Protein AF-A0A142WTA0-F1 (afdb_monomer_lite)

Secondary structure (DSSP, 8-state):
--------S---EE-TTT--EE---TT--SS-EEEE-TTT--EEEE-SSS--EE-HHHHHHHHT--PPS--PPP---GGGS-----PPPPPPPP-PPPPPPPPPP--PPPPP-------------SSTTS-HHHHHHHHHHHHHHHHHHHHHHTT------HHHHHHHHHHHHHHHHHHHS-GGGTTEEEEEEESSSS--SEEEEEEEEE-SS--HHHHHHHHHHHHHHTTT---SEEEEEETTEEEEEEEHHHHHHHHHHTTTS-HHHHHHHGGGGEE-TTSSBSSPPP-S-HHHHHHHHHHHHHHHHHHHTGGG--

pLDDT: mean 75.4, std 21.39, range [20.92, 98.69]

Structure (mmCIF, N/CA/C/O backbone):
data_AF-A0A142WTA0-F1
#
_entry.id   AF-A0A142WTA0-F1
#
loop_
_atom_site.group_PDB
_atom_site.id
_atom_site.type_symbol
_atom_site.label_atom_id
_atom_site.label_alt_id
_atom_site.label_comp_id
_atom_site.label_asym_id
_atom_site.label_entity_id
_atom_site.label_seq_id
_atom_site.pdbx_PDB_ins_code
_atom_site.Cartn_x
_atom_site.Cartn_y
_atom_site.Cartn_z
_atom_site.occupancy
_atom_site.B_iso_or_equiv
_atom_site.auth_seq_id
_atom_site.auth_comp_id
_atom_site.auth_asym_id
_atom_site.auth_atom_id
_atom_site.pdbx_PDB_model_num
ATOM 1 N N . MET A 1 1 ? -6.125 -55.650 -2.996 1.00 32.00 1 MET A N 1
ATOM 2 C CA . MET A 1 1 ? -4.705 -55.738 -2.595 1.00 32.00 1 MET A CA 1
ATOM 3 C C . MET A 1 1 ? -3.966 -54.582 -3.245 1.00 32.00 1 MET A C 1
ATOM 5 O O . MET A 1 1 ? -3.749 -54.617 -4.445 1.00 32.00 1 MET A O 1
ATOM 9 N N . LEU A 1 2 ? -3.671 -53.534 -2.478 1.00 20.92 2 LEU A N 1
ATOM 10 C CA . LEU A 1 2 ? -2.868 -52.389 -2.905 1.00 20.92 2 LEU A CA 1
ATOM 11 C C . LEU A 1 2 ? -1.728 -52.248 -1.897 1.00 20.92 2 LEU A C 1
ATOM 13 O O . LEU A 1 2 ? -1.968 -52.121 -0.698 1.00 20.92 2 LEU A O 1
ATOM 17 N N . HIS A 1 3 ? -0.501 -52.352 -2.403 1.00 27.14 3 HIS A N 1
ATOM 18 C CA . HIS A 1 3 ? 0.731 -52.118 -1.666 1.00 27.14 3 HIS A CA 1
ATOM 19 C C . HIS A 1 3 ? 0.814 -50.647 -1.249 1.00 27.14 3 HIS A C 1
ATOM 21 O O . HIS A 1 3 ? 0.902 -49.767 -2.101 1.00 27.14 3 HIS A O 1
ATOM 27 N N . VAL A 1 4 ? 0.849 -50.392 0.058 1.00 26.67 4 VAL A N 1
ATOM 28 C CA . VAL A 1 4 ? 1.356 -49.139 0.631 1.00 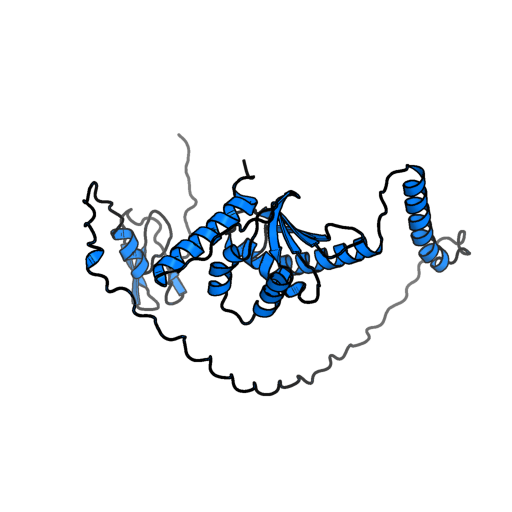26.67 4 VAL A CA 1
ATOM 29 C C . VAL A 1 4 ? 2.671 -49.494 1.315 1.00 26.67 4 VAL A C 1
ATOM 31 O O . VAL A 1 4 ? 2.702 -49.867 2.484 1.00 26.67 4 VAL A O 1
ATOM 34 N N . GLY A 1 5 ? 3.742 -49.498 0.523 1.00 28.16 5 GLY A N 1
ATOM 35 C CA . GLY A 1 5 ? 5.111 -49.698 0.982 1.00 28.16 5 GLY A CA 1
ATOM 36 C C . GLY A 1 5 ? 5.832 -48.361 1.133 1.00 28.16 5 GLY A C 1
ATOM 37 O O . GLY A 1 5 ? 5.855 -47.557 0.205 1.00 28.16 5 GLY A O 1
ATOM 38 N N . ASP A 1 6 ? 6.413 -48.170 2.315 1.00 35.62 6 ASP A N 1
ATOM 39 C CA . ASP A 1 6 ? 7.661 -47.452 2.581 1.00 35.62 6 ASP A CA 1
ATOM 40 C C . ASP A 1 6 ? 7.833 -46.025 2.047 1.00 35.62 6 ASP A C 1
ATOM 42 O O . ASP A 1 6 ? 8.378 -45.803 0.966 1.00 35.62 6 ASP A O 1
ATOM 46 N N . ARG A 1 7 ? 7.514 -45.031 2.896 1.00 34.53 7 ARG A N 1
ATOM 47 C CA . ARG A 1 7 ? 8.172 -43.704 2.881 1.00 34.53 7 ARG A CA 1
ATOM 48 C C . ARG A 1 7 ? 7.934 -42.871 4.156 1.00 34.53 7 ARG A C 1
ATOM 50 O O . ARG A 1 7 ? 7.484 -41.736 4.091 1.00 34.53 7 ARG A O 1
ATOM 57 N N . LEU A 1 8 ? 8.264 -43.401 5.338 1.00 38.28 8 LEU A N 1
ATOM 58 C CA . LEU A 1 8 ? 8.343 -42.598 6.580 1.00 38.28 8 LEU A CA 1
ATOM 59 C C . LEU A 1 8 ? 9.606 -42.880 7.414 1.00 38.28 8 LEU A C 1
ATOM 61 O O . LEU A 1 8 ? 9.617 -42.723 8.631 1.00 38.28 8 LEU A O 1
ATOM 65 N N . LEU A 1 9 ? 10.711 -43.252 6.766 1.00 38.00 9 LEU A N 1
ATOM 66 C CA . LEU A 1 9 ? 12.015 -43.345 7.424 1.00 38.00 9 LEU A CA 1
ATOM 67 C C . LEU A 1 9 ? 12.802 -42.051 7.173 1.00 38.00 9 LEU A C 1
ATOM 69 O O . LEU A 1 9 ? 13.238 -41.803 6.053 1.00 38.00 9 LEU A O 1
ATOM 73 N N . GLY A 1 10 ? 12.989 -41.224 8.213 1.00 44.44 10 GLY A N 1
ATOM 74 C CA . GLY A 1 10 ? 14.082 -40.238 8.231 1.00 44.44 10 GLY A CA 1
ATOM 75 C C . GLY A 1 10 ? 13.775 -38.768 8.548 1.00 44.44 10 GLY A C 1
ATOM 76 O O . GLY A 1 10 ? 14.673 -37.944 8.375 1.00 44.44 10 GLY A O 1
ATOM 77 N N . LYS A 1 11 ? 12.582 -38.381 9.026 1.00 52.97 11 LYS A N 1
ATOM 78 C CA . LYS A 1 11 ? 12.365 -36.982 9.453 1.00 52.97 11 LYS A CA 1
ATOM 79 C C . LYS A 1 11 ? 13.129 -36.696 10.759 1.00 52.97 11 LYS A C 1
ATOM 81 O O . LYS A 1 11 ? 12.826 -37.274 11.799 1.00 52.97 11 LYS A O 1
ATOM 86 N N . ARG A 1 12 ? 14.140 -35.820 10.691 1.00 65.06 12 ARG A N 1
ATOM 87 C CA . ARG A 1 12 ? 14.903 -35.325 11.852 1.00 65.06 12 ARG A CA 1
ATOM 88 C C . ARG A 1 12 ? 14.165 -34.125 12.452 1.00 65.06 12 ARG A C 1
ATOM 90 O O . ARG A 1 12 ? 14.047 -33.103 11.784 1.00 65.06 12 ARG A O 1
ATOM 97 N N . GLY A 1 13 ? 13.680 -34.242 13.686 1.00 75.31 13 GLY A N 1
ATOM 98 C CA . GLY A 1 13 ? 13.175 -33.099 14.458 1.00 75.31 13 GLY A CA 1
ATOM 99 C C . GLY A 1 13 ? 14.316 -32.375 15.181 1.00 75.31 13 GLY A C 1
ATOM 100 O O . GLY A 1 13 ? 15.369 -32.970 15.418 1.00 75.31 13 GLY A O 1
ATOM 101 N N . ARG A 1 14 ? 14.127 -31.104 15.551 1.00 82.62 14 ARG A N 1
ATOM 102 C CA . ARG A 1 14 ? 15.041 -30.359 16.437 1.00 82.62 14 ARG A CA 1
ATOM 103 C C . ARG A 1 14 ? 14.293 -29.923 17.690 1.00 82.62 14 ARG A C 1
ATOM 105 O O . ARG A 1 14 ? 13.139 -29.529 17.592 1.00 82.62 14 ARG A O 1
ATOM 112 N N . CYS A 1 15 ? 14.943 -29.982 18.849 1.00 77.56 15 CYS A N 1
ATOM 113 C CA . CYS A 1 15 ? 14.381 -29.447 20.090 1.00 77.56 15 CYS A CA 1
ATOM 114 C C . CYS A 1 15 ? 14.092 -27.936 19.939 1.00 77.56 15 CYS A C 1
ATOM 116 O O . CYS A 1 15 ? 14.995 -27.218 19.505 1.00 77.56 15 CYS A O 1
ATOM 118 N N . PRO A 1 16 ? 12.894 -27.436 20.301 1.00 78.19 16 PRO A N 1
ATOM 119 C CA . PRO A 1 16 ? 12.569 -26.012 20.179 1.00 78.19 16 PRO A CA 1
ATOM 120 C C . PRO A 1 16 ? 13.451 -25.128 21.074 1.00 78.19 16 PRO A C 1
ATOM 122 O O . PRO A 1 16 ? 13.760 -24.001 20.704 1.00 78.19 16 PRO A O 1
ATOM 125 N N . THR A 1 17 ? 13.920 -25.663 22.202 1.00 81.44 17 THR A N 1
ATOM 126 C CA . THR A 1 17 ? 14.701 -24.914 23.194 1.00 81.44 17 THR A CA 1
ATOM 127 C C . THR A 1 17 ? 16.188 -24.842 22.853 1.00 81.44 17 THR A C 1
ATOM 129 O O . THR A 1 17 ? 16.784 -23.773 22.903 1.00 81.44 17 THR A O 1
ATOM 132 N N . CYS A 1 18 ? 16.819 -25.968 22.496 1.00 85.94 18 CYS A N 1
ATOM 133 C CA . CYS A 1 18 ? 18.279 -26.035 22.307 1.00 85.94 18 CYS A CA 1
ATOM 134 C C . CYS A 1 18 ? 18.725 -26.470 20.904 1.00 85.94 18 CYS A C 1
ATOM 136 O O . CYS A 1 18 ? 19.915 -26.655 20.663 1.00 85.94 18 CYS A O 1
ATOM 138 N N . GLN A 1 19 ? 17.784 -26.690 19.983 1.00 84.94 19 GLN A N 1
ATOM 139 C CA . GLN A 1 19 ? 18.017 -27.103 18.592 1.00 84.94 19 GLN A CA 1
ATOM 140 C C . GLN A 1 19 ? 18.776 -28.426 18.380 1.00 84.94 19 GLN A C 1
ATOM 142 O O . GLN A 1 19 ? 19.088 -28.778 17.236 1.00 84.94 19 GLN A O 1
ATOM 147 N N . SER A 1 20 ? 19.042 -29.195 19.442 1.00 82.00 20 SER A N 1
ATOM 148 C CA . SER A 1 20 ? 19.656 -30.523 19.345 1.00 82.00 20 SER A CA 1
ATOM 149 C C . SER A 1 20 ? 18.774 -31.480 18.539 1.00 82.00 20 SER A C 1
ATOM 151 O O . SER A 1 20 ? 17.542 -31.419 18.606 1.00 82.00 20 SER A O 1
ATOM 153 N N . ALA A 1 21 ? 19.408 -32.360 17.761 1.00 80.56 21 ALA A N 1
ATOM 154 C CA . ALA A 1 21 ? 18.709 -33.313 16.906 1.00 80.56 21 ALA A CA 1
ATOM 155 C C . ALA A 1 21 ? 17.919 -34.337 17.738 1.00 80.56 21 ALA A C 1
ATOM 157 O O . ALA A 1 21 ? 18.441 -34.916 18.690 1.00 80.56 21 ALA A O 1
ATOM 158 N N . LEU A 1 22 ? 16.669 -34.579 17.345 1.00 77.88 22 LEU A N 1
ATOM 159 C CA . LEU A 1 22 ? 15.786 -35.575 17.943 1.00 77.88 22 LEU A CA 1
ATOM 160 C C . LEU A 1 22 ? 15.663 -36.779 17.007 1.00 77.88 22 LEU A C 1
ATOM 162 O O . LEU A 1 22 ? 15.255 -36.652 15.849 1.00 77.88 22 LEU A O 1
ATOM 166 N N . THR A 1 23 ? 15.999 -37.960 17.523 1.00 72.75 23 THR A N 1
ATOM 167 C CA . THR A 1 23 ? 15.851 -39.228 16.802 1.00 72.75 23 THR A CA 1
ATOM 168 C C . THR A 1 23 ? 14.490 -39.833 17.130 1.00 72.75 23 THR A C 1
ATOM 170 O O . THR A 1 23 ? 14.279 -40.344 18.231 1.00 72.75 23 THR A O 1
ATOM 173 N N . LEU A 1 24 ? 13.553 -39.782 16.182 1.00 69.00 24 LEU A N 1
ATOM 174 C CA . LEU A 1 24 ? 12.246 -40.426 16.324 1.00 69.00 24 LEU A CA 1
ATOM 175 C C . LEU A 1 24 ? 12.353 -41.911 15.952 1.00 69.00 24 LEU A C 1
ATOM 177 O O . LEU A 1 24 ? 12.918 -42.258 14.914 1.00 69.00 24 LEU A O 1
ATOM 181 N N . ARG A 1 25 ? 11.826 -42.803 16.804 1.00 64.06 25 ARG A N 1
ATOM 182 C CA . ARG A 1 25 ? 11.726 -44.234 16.473 1.00 64.06 25 ARG A CA 1
ATOM 183 C C . ARG A 1 25 ? 10.535 -44.454 15.532 1.00 64.06 25 ARG A C 1
ATOM 185 O O . ARG A 1 25 ? 9.456 -43.955 15.837 1.00 64.06 25 ARG A O 1
ATOM 192 N N . PRO A 1 26 ? 10.687 -45.249 14.460 1.00 52.91 26 PRO A N 1
ATOM 193 C CA . PRO A 1 26 ? 9.663 -45.397 13.422 1.00 52.91 26 PRO A CA 1
ATOM 194 C C . PRO A 1 26 ? 8.370 -46.121 13.847 1.00 52.91 26 PRO A C 1
ATOM 196 O O . PRO A 1 26 ? 7.449 -46.183 13.051 1.00 52.91 26 PRO A O 1
ATOM 199 N N . ASN A 1 27 ? 8.261 -46.618 15.086 1.00 62.91 27 ASN A N 1
ATOM 200 C CA . ASN A 1 27 ? 7.102 -47.377 15.579 1.00 62.91 27 ASN A CA 1
ATOM 201 C C . ASN A 1 27 ? 6.658 -46.896 16.973 1.00 62.91 27 ASN A C 1
ATOM 203 O O . ASN A 1 27 ? 6.597 -47.682 17.920 1.00 62.91 27 ASN A O 1
ATOM 207 N N . ALA A 1 28 ? 6.444 -45.589 17.146 1.00 59.56 28 ALA A N 1
ATOM 208 C CA . ALA A 1 28 ? 5.901 -45.065 18.399 1.00 59.56 28 ALA A CA 1
ATOM 209 C C . ALA A 1 28 ? 4.389 -45.372 18.508 1.00 59.56 28 ALA A C 1
ATOM 211 O O . ALA A 1 28 ? 3.690 -45.314 17.495 1.00 59.56 28 ALA A O 1
ATOM 212 N N . PRO A 1 29 ? 3.875 -45.711 19.708 1.00 61.47 29 PRO A N 1
ATOM 213 C CA . PRO A 1 29 ? 2.444 -45.913 19.924 1.00 61.47 29 PRO A CA 1
ATOM 214 C C . PRO A 1 29 ? 1.649 -44.635 19.593 1.00 61.47 29 PRO A C 1
ATOM 216 O O . PRO A 1 29 ? 2.202 -43.540 19.662 1.00 61.47 29 PRO A O 1
ATOM 219 N N . PRO A 1 30 ? 0.348 -44.745 19.266 1.00 66.25 30 PRO A N 1
ATOM 220 C CA . PRO A 1 30 ? -0.483 -43.605 18.863 1.00 66.25 30 PRO A CA 1
ATOM 221 C C . PRO A 1 30 ? -0.738 -42.581 19.983 1.00 66.25 30 PRO A C 1
ATOM 223 O O . PRO A 1 30 ? -1.289 -41.517 19.714 1.00 66.25 30 PRO A O 1
ATOM 226 N N . ALA A 1 31 ? -0.365 -42.897 21.224 1.00 74.50 31 ALA A N 1
ATOM 227 C CA . ALA A 1 31 ? -0.472 -41.993 22.359 1.00 74.50 31 ALA A CA 1
ATOM 228 C C . ALA A 1 31 ? 0.738 -41.039 22.423 1.00 74.50 31 ALA A C 1
ATOM 230 O O . ALA A 1 31 ? 1.855 -41.461 22.108 1.00 74.50 31 ALA A O 1
ATOM 231 N N . PRO A 1 32 ? 0.547 -39.776 22.850 1.00 75.06 32 PRO A N 1
ATOM 232 C CA . PRO A 1 32 ? 1.649 -38.843 23.042 1.00 75.06 32 PRO A CA 1
ATOM 233 C C . PRO A 1 32 ? 2.667 -39.412 24.034 1.00 75.06 32 PRO A C 1
ATOM 235 O O . PRO A 1 32 ? 2.309 -39.912 25.100 1.00 75.06 32 PRO A O 1
ATOM 238 N N . VAL A 1 33 ? 3.949 -39.348 23.670 1.00 78.50 33 VAL A N 1
ATOM 239 C CA . VAL A 1 33 ? 5.049 -39.832 24.515 1.00 78.50 33 VAL A CA 1
ATOM 240 C C . VAL A 1 33 ? 5.873 -38.644 24.989 1.00 78.50 33 VAL A C 1
ATOM 242 O O . VAL A 1 33 ? 6.338 -37.839 24.180 1.00 78.50 33 VAL A O 1
ATOM 245 N N . GLU A 1 34 ? 6.089 -38.562 26.299 1.00 82.88 34 GLU A N 1
ATOM 246 C CA . GLU A 1 34 ? 7.006 -37.607 26.918 1.00 82.88 34 GLU A CA 1
ATOM 247 C C . GLU A 1 34 ? 8.447 -38.125 26.857 1.00 82.88 34 GLU A C 1
ATOM 249 O O . GLU A 1 34 ? 8.732 -39.277 27.197 1.00 82.88 34 GLU A O 1
ATOM 254 N N . ARG A 1 35 ? 9.385 -37.281 26.414 1.00 80.19 35 ARG A N 1
ATOM 255 C CA . ARG A 1 35 ? 10.822 -37.593 26.407 1.00 80.19 35 ARG A CA 1
ATOM 256 C C . ARG A 1 35 ? 11.645 -36.393 26.834 1.00 80.19 35 ARG A C 1
ATOM 258 O O . ARG A 1 35 ? 11.356 -35.278 26.426 1.00 80.19 35 ARG A O 1
ATOM 265 N N . ARG A 1 36 ? 12.727 -36.624 27.579 1.00 85.50 36 ARG A N 1
ATOM 266 C CA . ARG A 1 36 ? 13.711 -35.573 27.865 1.00 85.50 36 ARG A CA 1
ATOM 267 C C . ARG A 1 36 ? 14.652 -35.356 26.684 1.00 85.50 36 ARG A C 1
ATOM 269 O O . ARG A 1 36 ? 15.173 -36.317 26.118 1.00 85.50 36 ARG A O 1
ATOM 276 N N . CYS A 1 37 ? 14.884 -34.096 26.333 1.00 80.00 37 CYS A N 1
ATOM 277 C CA . CYS A 1 37 ? 15.886 -33.702 25.354 1.00 80.00 37 CYS A CA 1
ATOM 278 C C . CYS A 1 37 ? 17.292 -34.022 25.875 1.00 80.00 37 CYS A C 1
ATOM 280 O O . CYS A 1 37 ? 17.638 -33.655 26.994 1.00 80.00 37 CYS A O 1
ATOM 282 N N . ALA A 1 38 ? 18.132 -34.649 25.049 1.00 79.25 38 ALA A N 1
ATOM 283 C CA . ALA A 1 38 ? 19.512 -34.958 25.428 1.00 79.25 38 ALA A CA 1
ATOM 284 C C . ALA A 1 38 ? 20.412 -33.710 25.544 1.00 79.25 38 ALA A C 1
ATOM 286 O O . ALA A 1 38 ? 21.444 -33.777 26.201 1.00 79.25 38 ALA A O 1
ATOM 287 N N . GLY A 1 39 ? 20.037 -32.592 24.906 1.00 85.00 39 GLY A N 1
ATOM 288 C CA . GLY A 1 39 ? 20.797 -31.339 24.954 1.00 85.00 39 GLY A CA 1
ATOM 289 C C . GLY A 1 39 ? 20.510 -30.507 26.205 1.00 85.00 39 GLY A C 1
ATOM 290 O O . GLY A 1 39 ? 21.428 -30.194 26.953 1.00 85.00 39 GLY A O 1
ATOM 291 N N . CYS A 1 40 ? 19.240 -30.157 26.441 1.00 86.00 40 CYS A N 1
ATOM 292 C CA . CYS A 1 40 ? 18.838 -29.270 27.544 1.00 86.00 40 CYS A CA 1
ATOM 293 C C . CYS A 1 40 ? 18.147 -29.971 28.724 1.00 86.00 40 CYS A C 1
ATOM 295 O O . CYS A 1 40 ? 17.878 -29.329 29.733 1.00 86.00 40 CYS A O 1
ATOM 297 N N . GLY A 1 41 ? 17.822 -31.262 28.618 1.00 86.25 41 GLY A N 1
ATOM 298 C CA . GLY A 1 41 ? 17.127 -32.011 29.673 1.00 86.25 41 GLY A CA 1
ATOM 299 C C . GLY A 1 41 ? 15.616 -31.768 29.768 1.00 86.25 41 GLY A C 1
ATOM 300 O O . GLY A 1 41 ? 14.951 -32.439 30.557 1.00 86.25 41 GLY A O 1
ATOM 301 N N . GLU A 1 42 ? 15.060 -30.864 28.963 1.00 85.12 42 GLU A N 1
ATOM 302 C CA . GLU A 1 42 ? 13.642 -30.498 28.999 1.00 85.12 42 GLU A CA 1
ATOM 303 C C . GLU A 1 42 ? 12.731 -31.624 28.492 1.00 85.12 42 GLU A C 1
ATOM 305 O O . GLU A 1 42 ? 13.073 -32.326 27.535 1.00 85.12 42 GLU A O 1
ATOM 310 N N . THR A 1 43 ? 11.574 -31.809 29.132 1.00 85.50 43 THR A N 1
ATOM 311 C CA . THR A 1 43 ? 10.572 -32.804 28.730 1.00 85.50 43 THR A CA 1
ATOM 312 C C . THR A 1 43 ? 9.755 -32.280 27.550 1.00 85.50 43 THR A C 1
ATOM 314 O O . THR A 1 43 ? 9.073 -31.268 27.655 1.00 85.50 43 THR A O 1
ATOM 317 N N . ILE A 1 44 ? 9.793 -32.998 26.432 1.00 83.12 44 ILE A N 1
ATOM 318 C CA . ILE A 1 44 ? 9.070 -32.692 25.199 1.00 83.12 44 ILE A CA 1
ATOM 319 C C . ILE A 1 44 ? 8.001 -33.765 24.984 1.00 83.12 44 ILE A C 1
ATOM 321 O O . ILE A 1 44 ? 8.296 -34.962 25.075 1.00 83.12 44 ILE A O 1
ATOM 325 N N . ARG A 1 45 ? 6.774 -33.351 24.654 1.00 80.38 45 ARG A N 1
ATOM 326 C CA . ARG A 1 45 ? 5.727 -34.254 24.159 1.00 80.38 45 ARG A CA 1
ATOM 327 C C . ARG A 1 45 ? 5.809 -34.371 22.646 1.00 80.38 45 ARG A C 1
ATOM 329 O O . ARG A 1 45 ? 5.823 -33.369 21.937 1.00 80.38 45 ARG A O 1
ATOM 336 N N . VAL A 1 46 ? 5.837 -35.606 22.155 1.00 76.44 46 VAL A N 1
ATOM 337 C CA . VAL A 1 46 ? 5.812 -35.903 20.720 1.00 76.44 46 VAL A CA 1
ATOM 338 C C . VAL A 1 46 ? 4.477 -36.559 20.387 1.00 76.44 46 VAL A C 1
ATOM 340 O O . VAL A 1 46 ? 4.165 -37.621 20.930 1.00 76.44 46 VAL A O 1
ATOM 343 N N . ASN A 1 47 ? 3.688 -35.933 19.512 1.00 68.69 47 ASN A N 1
ATOM 344 C CA . ASN A 1 47 ? 2.457 -36.526 18.994 1.00 68.69 47 ASN A CA 1
ATOM 345 C C . ASN A 1 47 ? 2.795 -37.457 17.814 1.00 68.69 47 ASN A C 1
ATOM 347 O O . ASN A 1 47 ? 3.641 -37.140 16.985 1.00 68.69 47 ASN A O 1
ATOM 351 N N . ALA A 1 48 ? 2.170 -38.633 17.746 1.00 59.28 48 ALA A N 1
ATOM 352 C CA . ALA A 1 48 ? 2.416 -39.607 16.681 1.00 59.28 48 ALA A CA 1
ATOM 353 C C . ALA A 1 48 ? 1.667 -39.276 15.374 1.00 59.28 48 ALA A C 1
ATOM 355 O O . ALA A 1 48 ? 2.048 -39.768 14.313 1.00 59.28 48 ALA A O 1
ATOM 356 N N . ARG A 1 49 ? 0.597 -38.463 15.429 1.00 49.69 49 ARG A N 1
ATOM 357 C CA . ARG A 1 49 ? -0.252 -38.153 14.257 1.00 49.69 49 ARG A CA 1
ATOM 358 C C . ARG A 1 49 ? 0.226 -36.972 13.419 1.00 49.69 49 ARG A C 1
ATOM 360 O O . ARG A 1 49 ? -0.081 -36.905 12.234 1.00 49.69 49 ARG A O 1
ATOM 367 N N . ALA A 1 50 ? 1.026 -36.097 14.001 1.00 47.62 50 ALA A N 1
ATOM 368 C CA . ALA A 1 50 ? 1.750 -35.053 13.305 1.00 47.62 50 ALA A CA 1
ATOM 369 C C . ALA A 1 50 ? 3.154 -35.082 13.892 1.00 47.62 50 ALA A C 1
ATOM 371 O O . ALA A 1 50 ? 3.291 -35.069 15.109 1.00 47.62 50 ALA A O 1
ATOM 372 N N . ASN A 1 51 ? 4.196 -35.141 13.063 1.00 50.19 51 ASN A N 1
ATOM 373 C CA . ASN A 1 51 ? 5.583 -34.961 13.513 1.00 50.19 51 ASN A CA 1
ATOM 374 C C . ASN A 1 51 ? 5.824 -33.499 13.967 1.00 50.19 51 ASN A C 1
ATOM 376 O O . ASN A 1 51 ? 6.762 -32.849 13.512 1.00 50.19 51 ASN A O 1
ATOM 380 N N . GLU A 1 52 ? 4.956 -32.971 14.825 1.00 50.34 52 GLU A N 1
ATOM 381 C CA . GLU A 1 52 ? 4.992 -31.642 15.410 1.00 50.34 52 GLU A CA 1
ATOM 382 C C . GLU A 1 52 ? 5.445 -31.770 16.863 1.00 50.34 52 GLU A C 1
ATOM 384 O O . GLU A 1 52 ? 4.910 -32.544 17.660 1.00 50.34 52 GLU A O 1
ATOM 389 N N . LEU A 1 53 ? 6.505 -31.034 17.179 1.00 53.91 53 LEU A N 1
ATOM 390 C CA . LEU A 1 53 ? 7.044 -30.908 18.524 1.00 53.91 53 LEU A CA 1
ATOM 391 C C . LEU A 1 53 ? 6.326 -29.734 19.179 1.00 53.91 53 LEU A C 1
ATOM 393 O O . LEU A 1 53 ? 6.501 -28.598 18.746 1.00 53.91 53 LEU A O 1
ATOM 397 N N . LEU A 1 54 ? 5.523 -30.005 20.204 1.00 52.41 54 LEU A N 1
ATOM 398 C CA . LEU A 1 54 ? 4.852 -28.965 20.980 1.00 52.41 54 LEU A CA 1
ATOM 399 C C . LEU A 1 54 ? 5.723 -28.615 22.192 1.00 52.41 54 LEU A C 1
ATOM 401 O O . LEU A 1 54 ? 6.230 -29.507 22.878 1.00 52.41 54 LEU A O 1
ATOM 405 N N . CYS A 1 55 ? 5.915 -27.320 22.452 1.00 50.06 55 CYS A N 1
ATOM 406 C CA . CYS A 1 55 ? 6.490 -26.867 23.717 1.00 50.06 55 CYS A CA 1
ATOM 407 C C . CYS A 1 55 ? 5.493 -27.117 24.873 1.00 50.06 55 CYS A C 1
ATOM 409 O O . CYS A 1 55 ? 4.302 -27.334 24.616 1.00 50.06 55 CYS A O 1
ATOM 411 N N . PRO A 1 56 ? 5.943 -27.090 26.142 1.00 48.53 56 PRO A N 1
ATOM 412 C CA . PRO A 1 56 ? 5.085 -27.356 27.300 1.00 48.53 56 PRO A CA 1
ATOM 413 C C . PRO A 1 56 ? 3.835 -26.463 27.361 1.00 48.53 56 PRO A C 1
ATOM 415 O O . PRO A 1 56 ? 2.758 -26.936 27.715 1.00 48.53 56 PRO A O 1
ATOM 418 N N . GLU A 1 57 ? 3.956 -25.201 26.939 1.00 45.84 57 GLU A N 1
ATOM 419 C CA . GLU A 1 57 ? 2.844 -24.242 26.894 1.00 45.84 57 GLU A CA 1
ATOM 420 C C . GLU A 1 57 ? 1.802 -24.606 25.822 1.00 45.84 57 GLU A C 1
ATOM 422 O O . GLU A 1 57 ? 0.602 -24.565 26.087 1.00 45.84 57 GLU A O 1
ATOM 427 N N . CYS A 1 58 ? 2.228 -25.050 24.633 1.00 41.69 58 CYS A N 1
ATOM 428 C CA . CYS A 1 58 ? 1.311 -25.492 23.575 1.00 41.69 58 CYS A CA 1
ATOM 429 C C . CYS A 1 58 ? 0.687 -26.868 23.859 1.00 41.69 58 CYS A C 1
ATOM 431 O O . CYS A 1 58 ? -0.417 -27.148 23.397 1.00 41.69 58 CYS A O 1
ATOM 433 N N . ALA A 1 59 ? 1.365 -27.729 24.624 1.00 53.12 59 ALA A N 1
ATOM 434 C CA . ALA A 1 59 ? 0.818 -29.020 25.036 1.00 53.12 59 ALA A CA 1
ATOM 435 C C . ALA A 1 59 ? -0.361 -28.863 26.013 1.00 53.12 59 ALA A C 1
ATOM 437 O O . ALA A 1 59 ? -1.347 -29.586 25.894 1.00 53.12 59 ALA A O 1
ATOM 438 N N . ALA A 1 60 ? -0.295 -27.885 26.924 1.00 50.78 60 ALA A N 1
ATOM 439 C CA . ALA A 1 60 ? -1.383 -27.581 27.856 1.00 50.78 60 ALA A CA 1
ATOM 440 C C . ALA A 1 60 ? -2.657 -27.078 27.146 1.00 50.78 60 ALA A C 1
ATOM 442 O O . ALA A 1 60 ? -3.765 -27.346 27.602 1.00 50.78 60 ALA A O 1
ATOM 443 N N . LEU A 1 61 ? -2.500 -26.394 26.007 1.00 46.31 61 LEU A N 1
ATOM 444 C CA . LEU A 1 61 ? -3.602 -25.928 25.156 1.00 46.31 61 LEU A CA 1
ATOM 445 C C . LEU A 1 61 ? -4.233 -27.045 24.309 1.00 46.31 61 LEU A C 1
ATOM 447 O O . LEU A 1 61 ? -5.405 -26.957 23.958 1.00 46.31 61 LEU A O 1
ATOM 451 N N . ALA A 1 62 ? -3.479 -28.094 23.972 1.00 49.75 62 ALA A N 1
ATOM 452 C CA . ALA A 1 62 ? -4.007 -29.235 23.222 1.00 49.75 62 ALA A CA 1
ATOM 453 C C . ALA A 1 62 ? -4.848 -30.177 24.106 1.00 49.75 62 ALA A C 1
ATOM 455 O O . ALA A 1 62 ? -5.825 -30.752 23.629 1.00 49.75 62 ALA A O 1
ATOM 456 N N . ASP A 1 63 ? -4.499 -30.303 25.390 1.00 47.28 63 ASP A N 1
ATOM 457 C CA . ASP A 1 63 ? -5.226 -31.142 26.354 1.00 47.28 63 ASP A CA 1
ATOM 458 C C . ASP A 1 63 ? -6.560 -30.517 26.811 1.00 47.28 63 ASP A C 1
ATOM 460 O O . ASP A 1 63 ? -7.456 -31.236 27.250 1.00 47.28 63 ASP A O 1
ATOM 464 N N . SER A 1 64 ? -6.736 -29.196 26.682 1.00 48.44 64 SER A N 1
ATOM 465 C CA . SER A 1 64 ? -7.976 -28.496 27.053 1.00 48.44 64 SER A CA 1
ATOM 466 C C . SER A 1 64 ? -9.043 -28.472 25.949 1.00 48.44 64 SER A C 1
ATOM 468 O O . SER A 1 64 ? -10.143 -27.971 26.173 1.00 48.44 64 SER A O 1
ATOM 470 N N . ALA A 1 65 ? -8.772 -29.060 24.778 1.00 42.28 65 ALA A N 1
ATOM 471 C CA . ALA A 1 65 ? -9.692 -29.105 23.637 1.00 42.28 65 ALA A CA 1
ATOM 472 C C . ALA A 1 65 ? -10.733 -30.248 23.697 1.00 42.28 65 ALA A C 1
ATOM 474 O O . ALA A 1 65 ? -11.287 -30.644 22.670 1.00 42.28 65 ALA A O 1
ATOM 475 N N . ALA A 1 66 ? -11.031 -30.778 24.887 1.00 43.16 66 ALA A N 1
ATOM 476 C CA . ALA A 1 66 ? -12.259 -31.534 25.111 1.00 43.16 66 ALA A CA 1
ATOM 477 C C . ALA A 1 66 ? -13.392 -30.529 25.365 1.00 43.16 66 ALA A C 1
ATOM 479 O O . ALA A 1 66 ? -13.580 -30.066 26.486 1.00 43.16 66 ALA A O 1
ATOM 480 N N . LEU A 1 67 ? -14.104 -30.155 24.299 1.00 38.44 67 LEU A N 1
ATOM 481 C CA . LEU A 1 67 ? -15.316 -29.335 24.369 1.00 38.44 67 LEU A CA 1
ATOM 482 C C . LEU A 1 67 ? -16.344 -30.006 25.300 1.00 38.44 67 LEU A C 1
ATOM 484 O O . LEU A 1 67 ? -16.766 -31.123 24.990 1.00 38.44 67 LEU A O 1
ATOM 488 N N . PRO A 1 68 ? -16.779 -29.367 26.402 1.00 39.91 68 PRO A N 1
ATOM 489 C CA . PRO A 1 68 ? -17.996 -29.785 27.072 1.00 39.91 68 PRO A CA 1
ATOM 490 C C . PRO A 1 68 ? -19.204 -29.331 26.243 1.00 39.91 68 PRO A C 1
ATOM 492 O O . PRO A 1 68 ? -19.336 -28.161 25.882 1.00 39.91 68 PRO A O 1
ATOM 495 N N . GLU A 1 69 ? -20.071 -30.290 25.936 1.00 49.69 69 GLU A N 1
ATOM 496 C CA . GLU A 1 69 ? -21.455 -30.055 25.532 1.00 49.69 69 GLU A CA 1
ATOM 497 C C . GLU A 1 69 ? -22.157 -29.325 26.694 1.00 49.69 69 GLU A C 1
ATOM 499 O O . GLU A 1 69 ? -22.162 -29.820 27.817 1.00 49.69 69 GLU A O 1
ATOM 504 N N . GLU A 1 70 ? -22.678 -28.126 26.423 1.00 48.22 70 GLU A N 1
ATOM 505 C CA . GLU A 1 70 ? -23.570 -27.343 27.297 1.00 48.22 70 GLU A CA 1
ATOM 506 C C . GLU A 1 70 ? -23.020 -26.954 28.687 1.00 48.22 70 GLU A C 1
ATOM 508 O O . GLU A 1 70 ? -23.348 -27.539 29.716 1.00 48.22 70 GLU A O 1
ATOM 513 N N . ALA A 1 71 ? -22.256 -25.858 28.740 1.00 38.38 71 ALA A N 1
ATOM 514 C CA . ALA A 1 71 ? -22.112 -25.066 29.961 1.00 38.38 71 ALA A CA 1
ATOM 515 C C . ALA A 1 71 ? -22.806 -23.711 29.764 1.00 38.38 71 ALA A C 1
ATOM 517 O O . ALA A 1 71 ? -22.421 -22.930 28.891 1.00 38.38 71 ALA A O 1
ATOM 518 N N . GLU A 1 72 ? -23.841 -23.446 30.565 1.00 42.41 72 GLU A N 1
ATOM 519 C CA . GLU A 1 72 ? -24.493 -22.140 30.652 1.00 42.41 72 GLU A CA 1
ATOM 520 C C . GLU A 1 72 ? -23.448 -21.060 30.968 1.00 42.41 72 GLU A C 1
ATOM 522 O O . GLU A 1 72 ? -22.717 -21.133 31.960 1.00 42.41 72 GLU A O 1
ATOM 527 N N . LEU A 1 73 ? -23.349 -20.061 30.088 1.00 37.69 73 LEU A N 1
ATOM 528 C CA . LEU A 1 73 ? -22.443 -18.933 30.264 1.00 37.69 73 LEU A CA 1
ATOM 529 C C . LEU A 1 73 ? -22.888 -18.095 31.475 1.00 37.69 73 LEU A C 1
ATOM 531 O O . LEU A 1 73 ? -24.077 -17.789 31.598 1.00 37.69 73 LEU A O 1
ATOM 535 N N . PRO A 1 74 ? -21.961 -17.670 32.351 1.00 34.84 74 PRO A N 1
ATOM 536 C CA . PRO A 1 74 ? -22.306 -16.800 33.464 1.00 34.84 74 PRO A CA 1
ATOM 537 C C . PRO A 1 74 ? -22.798 -15.442 32.947 1.00 34.84 74 PRO A C 1
ATOM 539 O O . PRO A 1 74 ? -22.137 -14.787 32.140 1.00 34.84 74 PRO A O 1
ATOM 542 N N . VAL A 1 75 ? -23.954 -15.009 33.451 1.00 39.00 75 VAL A N 1
ATOM 543 C CA . VAL A 1 75 ? -24.480 -13.654 33.257 1.00 39.00 75 VAL A CA 1
ATOM 544 C C . VAL A 1 75 ? -23.536 -12.679 33.960 1.00 39.00 75 VAL A C 1
ATOM 546 O O . VAL A 1 75 ? -23.420 -12.679 35.185 1.00 39.00 75 VAL A O 1
ATOM 549 N N . ILE A 1 76 ? -22.825 -11.871 33.175 1.00 41.03 76 ILE A N 1
ATOM 550 C CA . ILE A 1 76 ? -21.964 -10.804 33.685 1.00 41.03 76 ILE A CA 1
ATOM 551 C C . ILE A 1 76 ? -22.862 -9.610 34.022 1.00 41.03 76 ILE A C 1
ATOM 553 O O . ILE A 1 76 ? -23.466 -9.010 33.136 1.00 41.03 76 ILE A O 1
ATOM 557 N N . ASP A 1 77 ? -22.949 -9.288 35.311 1.00 43.62 77 ASP A N 1
ATOM 558 C CA . ASP A 1 77 ? -23.645 -8.113 35.837 1.00 43.62 77 ASP A CA 1
ATOM 559 C C . ASP A 1 77 ? -22.841 -6.841 35.510 1.00 43.62 77 ASP A C 1
ATOM 561 O O . ASP A 1 77 ? -21.803 -6.557 36.120 1.00 43.62 77 ASP A O 1
ATOM 565 N N . LEU A 1 78 ? -23.292 -6.113 34.485 1.00 46.53 78 LEU A N 1
ATOM 566 C CA . LEU A 1 78 ? -22.635 -4.911 33.963 1.00 46.53 78 LEU A CA 1
ATOM 567 C C . LEU A 1 78 ? -22.809 -3.683 34.877 1.00 46.53 78 LEU A C 1
ATOM 569 O O . LEU A 1 78 ? -22.061 -2.719 34.715 1.00 46.53 78 LEU A O 1
ATOM 573 N N . ASP A 1 79 ? -23.691 -3.732 35.882 1.00 54.06 79 ASP A N 1
ATOM 574 C CA . ASP A 1 79 ? -23.958 -2.600 36.785 1.00 54.06 79 ASP A CA 1
ATOM 575 C C . ASP A 1 79 ? -22.879 -2.423 37.873 1.00 54.06 79 ASP A C 1
ATOM 577 O O . ASP A 1 79 ? -22.883 -1.444 38.623 1.00 54.06 79 ASP A O 1
ATOM 581 N N . ARG A 1 80 ? -21.904 -3.341 37.959 1.00 45.28 80 ARG A N 1
ATOM 582 C CA . ARG A 1 80 ? -20.755 -3.241 38.880 1.00 45.28 80 ARG A CA 1
ATOM 583 C C . ARG A 1 80 ? -19.513 -2.573 38.301 1.00 45.28 80 ARG A C 1
ATOM 585 O O . ARG A 1 80 ? -18.543 -2.401 39.041 1.00 45.28 80 ARG A O 1
ATOM 592 N N . TYR A 1 81 ? -19.504 -2.197 37.024 1.00 45.53 81 TYR A N 1
ATOM 593 C CA . TYR A 1 81 ? -18.361 -1.483 36.459 1.00 45.53 81 TYR A CA 1
ATOM 594 C C . TYR A 1 81 ? -18.498 0.019 36.725 1.00 45.53 81 TYR A C 1
ATOM 596 O O . TYR A 1 81 ? -19.414 0.645 36.190 1.00 45.53 81 TYR A O 1
ATOM 604 N N . PRO A 1 82 ? -17.609 0.633 37.532 1.00 46.09 82 PRO A N 1
ATOM 605 C CA . PRO A 1 82 ? -17.606 2.079 37.667 1.00 46.09 82 PRO A CA 1
ATOM 606 C C . PRO A 1 82 ? -17.338 2.695 36.292 1.00 46.09 82 PRO A C 1
ATOM 608 O O . PRO A 1 82 ? -16.367 2.344 35.618 1.00 46.09 82 PRO A O 1
ATOM 611 N N . THR A 1 83 ? -18.214 3.609 35.875 1.00 49.34 83 THR A N 1
ATOM 612 C CA . THR A 1 83 ? -17.988 4.487 34.724 1.00 49.34 83 THR A CA 1
ATOM 613 C C . THR A 1 83 ? -16.587 5.091 34.835 1.00 49.34 83 THR A C 1
ATOM 615 O O . THR A 1 83 ? -16.279 5.650 35.892 1.00 49.34 83 THR A O 1
ATOM 618 N N . PRO A 1 84 ? -15.732 4.996 33.799 1.00 51.03 84 PRO A N 1
ATOM 619 C CA . PRO A 1 84 ? -14.411 5.598 33.842 1.00 51.03 84 PRO A CA 1
ATOM 620 C C . PRO A 1 84 ? -14.568 7.112 33.957 1.00 51.03 84 PRO A C 1
ATOM 622 O O . PRO A 1 84 ? -14.963 7.790 33.008 1.00 51.03 84 PRO A O 1
ATOM 625 N N . GLU A 1 85 ? -14.290 7.633 35.146 1.00 56.28 85 GLU A N 1
ATOM 626 C CA . GLU A 1 85 ? -14.051 9.050 35.366 1.00 56.28 85 GLU A CA 1
ATOM 627 C C . GLU A 1 85 ? -12.924 9.477 34.418 1.00 56.28 85 GLU A C 1
ATOM 629 O O . GLU A 1 85 ? -11.923 8.771 34.283 1.00 56.28 85 GLU A O 1
ATOM 634 N N . ALA A 1 86 ? -13.152 10.567 33.680 1.00 52.53 86 ALA A N 1
ATOM 635 C CA . ALA A 1 86 ? -12.338 11.010 32.555 1.00 52.53 86 ALA A CA 1
ATOM 636 C C . ALA A 1 86 ? -10.835 10.933 32.868 1.00 52.53 86 ALA A C 1
ATOM 638 O O . ALA A 1 86 ? -10.287 11.770 33.587 1.00 52.53 86 ALA A O 1
ATOM 639 N N . ALA A 1 87 ? -10.169 9.912 32.322 1.00 50.25 87 ALA A N 1
ATOM 640 C CA . ALA A 1 87 ? -8.734 9.756 32.461 1.00 50.25 87 ALA A CA 1
ATOM 641 C C . ALA A 1 87 ? -8.050 10.979 31.840 1.00 50.25 87 ALA A C 1
ATOM 643 O O . ALA A 1 87 ? -8.302 11.329 30.684 1.00 50.25 87 ALA A O 1
ATOM 644 N N . ALA A 1 88 ? -7.204 11.640 32.631 1.00 59.62 88 ALA A N 1
ATOM 645 C CA . ALA A 1 88 ? -6.378 12.742 32.167 1.00 59.62 88 ALA A CA 1
ATOM 646 C C . ALA A 1 88 ? -5.573 12.319 30.920 1.00 59.62 88 ALA A C 1
ATOM 648 O O . ALA A 1 88 ? -5.153 11.159 30.831 1.00 59.62 88 ALA A O 1
ATOM 649 N N . PRO A 1 89 ? -5.347 13.233 29.958 1.00 65.19 89 PRO A N 1
ATOM 650 C CA . PRO A 1 89 ? -4.571 12.919 28.768 1.00 65.19 89 PRO A CA 1
ATOM 651 C C . PRO A 1 89 ? -3.174 12.416 29.164 1.00 65.19 89 PRO A C 1
ATOM 653 O O . PRO A 1 89 ? -2.591 12.921 30.131 1.00 65.19 89 PRO A O 1
ATOM 656 N N . PRO A 1 90 ? -2.629 11.421 28.443 1.00 67.50 90 PRO A N 1
ATOM 657 C CA . PRO A 1 90 ? -1.313 10.883 28.745 1.00 67.50 90 PRO A CA 1
ATOM 658 C C . PRO A 1 90 ? -0.248 11.990 28.665 1.00 67.50 90 PRO A C 1
ATOM 660 O O . PRO A 1 90 ? -0.363 12.898 27.834 1.00 67.50 90 PRO A O 1
ATOM 663 N N . PRO A 1 91 ? 0.795 11.935 29.513 1.00 69.44 91 PRO A N 1
ATOM 664 C CA . PRO A 1 91 ? 1.881 12.901 29.463 1.00 69.44 91 PRO A CA 1
ATOM 665 C C . PRO A 1 91 ? 2.580 12.860 28.092 1.00 69.44 91 PRO A C 1
ATOM 667 O O . PRO A 1 91 ? 2.656 11.794 27.472 1.00 69.44 91 PRO A O 1
ATOM 670 N N . PRO A 1 92 ? 3.107 14.000 27.610 1.00 62.00 92 PRO A N 1
ATOM 671 C CA . PRO A 1 92 ? 3.826 14.053 26.344 1.00 62.00 92 PRO A CA 1
ATOM 672 C C . PRO A 1 92 ? 5.030 13.104 26.366 1.00 62.00 92 PRO A C 1
ATOM 674 O O . PRO A 1 92 ? 5.743 13.000 27.367 1.00 62.00 92 PRO A O 1
ATOM 677 N N . ALA A 1 93 ? 5.240 12.409 25.247 1.00 56.62 93 ALA A N 1
ATOM 678 C CA . ALA A 1 93 ? 6.334 11.461 25.080 1.00 56.62 93 ALA A CA 1
ATOM 679 C C . ALA A 1 93 ? 7.701 12.131 25.342 1.00 56.62 93 ALA A C 1
ATOM 681 O O . ALA A 1 93 ? 7.908 13.278 24.930 1.00 56.62 93 ALA A O 1
ATOM 682 N N . PRO A 1 94 ? 8.646 11.443 26.010 1.00 57.09 94 PRO A N 1
ATOM 683 C CA . PRO A 1 94 ? 9.965 11.997 26.285 1.00 57.09 94 PRO A CA 1
ATOM 684 C C . PRO A 1 94 ? 10.728 12.259 24.982 1.00 57.09 94 PRO A C 1
ATOM 686 O O . PRO A 1 94 ? 10.780 11.412 24.089 1.00 57.09 94 PRO A O 1
ATOM 689 N N . LEU A 1 95 ? 11.338 13.444 24.893 1.00 51.47 95 LEU A N 1
ATOM 690 C CA . LEU A 1 95 ? 12.218 13.833 23.794 1.00 51.47 95 LEU A CA 1
ATOM 691 C C . LEU A 1 95 ? 13.411 12.869 23.737 1.00 51.47 95 LEU A C 1
ATOM 693 O O . LEU A 1 95 ? 14.208 12.795 24.673 1.00 51.47 95 LEU A O 1
ATOM 697 N N . LEU A 1 96 ? 13.514 12.118 22.641 1.00 53.84 96 LEU A N 1
ATOM 698 C CA . LEU A 1 96 ? 14.631 11.215 22.382 1.00 53.84 96 LEU A CA 1
ATOM 699 C C . LEU A 1 96 ? 15.928 12.020 22.213 1.00 53.84 96 LEU A C 1
ATOM 701 O O . LEU A 1 96 ? 15.995 12.964 21.426 1.00 53.84 96 LEU A O 1
ATOM 705 N N . SER A 1 97 ? 16.961 11.623 22.955 1.00 54.97 97 SER A N 1
ATOM 706 C CA . SER A 1 97 ? 18.318 12.164 22.849 1.00 54.97 97 SER A CA 1
ATOM 707 C C . SER A 1 97 ? 18.907 11.965 21.442 1.00 54.97 97 SER A C 1
ATOM 709 O O . SER A 1 97 ? 18.601 10.967 20.785 1.00 54.97 97 SER A O 1
ATOM 711 N N . PRO A 1 98 ? 19.795 12.867 20.981 1.00 50.28 98 PRO A N 1
ATOM 712 C CA . PRO A 1 98 ? 20.414 12.761 19.664 1.00 50.28 98 PRO A CA 1
ATOM 713 C C . PRO A 1 98 ? 21.310 11.517 19.550 1.00 50.28 98 PRO A C 1
ATOM 715 O O . PRO A 1 98 ? 22.129 11.233 20.425 1.00 50.28 98 PRO A O 1
ATOM 718 N N . LEU A 1 99 ? 21.149 10.789 18.442 1.00 55.69 99 LEU A N 1
ATOM 719 C CA . LEU A 1 99 ? 21.980 9.647 18.055 1.00 55.69 99 LEU A CA 1
ATOM 720 C C . LEU A 1 99 ? 23.447 10.073 17.833 1.00 55.69 99 LEU A C 1
ATOM 722 O O . LEU A 1 99 ? 23.692 11.152 17.286 1.00 55.69 99 LEU A O 1
ATOM 726 N N . PRO A 1 100 ? 24.435 9.232 18.200 1.00 49.19 100 PRO A N 1
ATOM 727 C CA . PRO A 1 100 ? 25.839 9.493 17.904 1.00 49.19 100 PRO A CA 1
ATOM 728 C C . PRO A 1 100 ? 26.122 9.421 16.396 1.00 49.19 100 PRO A C 1
ATOM 730 O O . PRO A 1 100 ? 25.547 8.612 15.666 1.00 49.19 100 PRO A O 1
ATOM 733 N N . ALA A 1 101 ? 27.030 10.286 15.944 1.00 49.34 101 ALA A N 1
ATOM 734 C CA . ALA A 1 101 ? 27.418 10.442 14.548 1.00 49.34 101 ALA A CA 1
ATOM 735 C C . ALA A 1 101 ? 27.962 9.139 13.934 1.00 49.34 101 ALA A C 1
ATOM 737 O O . ALA A 1 101 ? 28.816 8.464 14.510 1.00 49.34 101 ALA A O 1
ATOM 738 N N . ALA A 1 102 ? 27.478 8.820 12.732 1.00 48.44 102 ALA A N 1
ATOM 739 C CA . ALA A 1 102 ? 27.882 7.655 11.961 1.00 48.44 102 ALA A CA 1
ATOM 740 C C . ALA A 1 102 ? 29.374 7.708 11.582 1.00 48.44 102 ALA A C 1
ATOM 742 O O . ALA A 1 102 ? 29.850 8.662 10.962 1.00 48.44 102 ALA A O 1
ATOM 743 N N . VAL A 1 103 ? 30.098 6.643 11.926 1.00 52.00 103 VAL A N 1
ATOM 744 C CA . VAL A 1 103 ? 31.475 6.383 11.491 1.00 52.00 103 VAL A CA 1
ATOM 745 C C . VAL A 1 103 ? 31.459 6.047 9.997 1.00 52.00 103 VAL A C 1
ATOM 747 O O . VAL A 1 103 ? 30.787 5.109 9.572 1.00 52.00 103 VAL A O 1
ATOM 750 N N . ARG A 1 104 ? 32.188 6.826 9.189 1.00 47.31 104 ARG A N 1
ATOM 751 C CA . ARG A 1 104 ? 32.369 6.569 7.752 1.00 47.31 104 ARG A CA 1
ATOM 752 C C . ARG A 1 104 ? 33.333 5.392 7.542 1.00 47.31 104 ARG A C 1
ATOM 754 O O . ARG A 1 104 ? 34.430 5.437 8.097 1.00 47.31 104 ARG A O 1
ATOM 761 N N . PRO A 1 105 ? 32.999 4.392 6.712 1.00 48.72 105 PRO A N 1
ATOM 762 C CA . PRO A 1 105 ? 33.972 3.407 6.266 1.00 48.72 105 PRO A CA 1
ATOM 763 C C . PRO A 1 105 ? 34.870 4.022 5.182 1.00 48.72 105 PRO A C 1
ATOM 765 O O . PRO A 1 105 ? 34.408 4.409 4.111 1.00 48.72 105 PRO A O 1
ATOM 768 N N . THR A 1 106 ? 36.163 4.132 5.474 1.00 48.81 106 THR A N 1
ATOM 769 C CA . THR A 1 106 ? 37.223 4.404 4.497 1.00 48.81 106 THR A CA 1
ATOM 770 C C . THR A 1 106 ? 37.669 3.083 3.877 1.00 48.81 106 THR A C 1
ATOM 772 O O . THR A 1 106 ? 38.329 2.285 4.540 1.00 48.81 106 THR A O 1
ATOM 775 N N . GLY A 1 107 ? 37.303 2.852 2.621 1.00 50.91 107 GLY A N 1
ATOM 776 C CA . GLY A 1 107 ? 37.768 1.713 1.835 1.00 50.91 107 GLY A CA 1
ATOM 777 C C . GLY A 1 107 ? 37.296 1.843 0.393 1.00 50.91 107 GLY A C 1
ATOM 778 O O . GLY A 1 107 ? 36.172 1.466 0.078 1.00 50.91 107 GLY A O 1
ATOM 779 N N . GLU A 1 108 ? 38.134 2.426 -0.462 1.00 50.16 108 GLU A N 1
ATOM 780 C CA . GLU A 1 108 ? 37.928 2.436 -1.911 1.00 50.16 108 GLU A CA 1
ATOM 781 C C . GLU A 1 108 ? 38.297 1.062 -2.497 1.00 50.16 108 GLU A C 1
ATOM 783 O O . GLU A 1 108 ? 39.336 0.506 -2.127 1.00 50.16 108 GLU A O 1
ATOM 788 N N . PRO A 1 109 ? 37.488 0.495 -3.406 1.00 52.22 109 PRO A N 1
ATOM 789 C CA . PRO A 1 109 ? 37.877 -0.686 -4.158 1.00 52.22 109 PRO A CA 1
ATOM 790 C C . PRO A 1 109 ? 38.820 -0.302 -5.308 1.00 52.22 109 PRO A C 1
ATOM 792 O O . PRO A 1 109 ? 38.474 0.497 -6.179 1.00 52.22 109 PRO A O 1
ATOM 795 N N . VAL A 1 110 ? 40.007 -0.907 -5.298 1.00 54.69 110 VAL A N 1
ATOM 796 C CA . VAL A 1 110 ? 40.960 -0.938 -6.414 1.00 54.69 110 VAL A CA 1
ATOM 797 C C . VAL A 1 110 ? 40.387 -1.851 -7.498 1.00 54.69 110 VAL A C 1
ATOM 799 O O . VAL A 1 110 ? 40.072 -3.008 -7.224 1.00 54.69 110 VAL A O 1
ATOM 802 N N . TRP A 1 111 ? 40.229 -1.324 -8.711 1.00 50.53 111 TRP A N 1
ATOM 803 C CA . TRP A 1 111 ? 39.886 -2.101 -9.900 1.00 50.53 111 TRP A CA 1
ATOM 804 C C . TRP A 1 111 ? 41.156 -2.297 -10.726 1.00 50.53 111 TRP A C 1
ATOM 806 O O . TRP A 1 111 ? 41.744 -1.320 -11.184 1.00 50.53 111 TRP A O 1
ATOM 816 N N . ASP A 1 112 ? 41.575 -3.551 -10.885 1.00 42.91 112 ASP A N 1
ATOM 817 C CA . ASP A 1 112 ? 42.653 -3.936 -11.790 1.00 42.91 112 ASP A CA 1
ATOM 818 C C . ASP A 1 112 ? 42.123 -3.992 -13.235 1.00 42.91 112 ASP A C 1
ATOM 820 O O . ASP A 1 112 ? 41.159 -4.700 -13.540 1.00 42.91 112 ASP A O 1
ATOM 824 N N . ASP A 1 113 ? 42.758 -3.222 -14.120 1.00 44.62 113 ASP A N 1
ATOM 825 C CA . ASP A 1 113 ? 42.532 -3.220 -15.566 1.00 44.62 113 ASP A CA 1
ATOM 826 C C . ASP A 1 113 ? 43.155 -4.476 -16.203 1.00 44.62 113 ASP A C 1
ATOM 828 O O . ASP A 1 113 ? 44.356 -4.524 -16.481 1.00 44.62 113 ASP A O 1
ATOM 832 N N . GLU A 1 114 ? 42.335 -5.492 -16.487 1.00 50.88 114 GLU A N 1
ATOM 833 C CA . GLU A 1 114 ? 42.755 -6.674 -17.249 1.00 50.88 114 GLU A CA 1
ATOM 834 C C . GLU A 1 114 ? 42.373 -6.550 -18.740 1.00 50.88 114 GLU A C 1
ATOM 836 O O . GLU A 1 114 ? 41.245 -6.772 -19.175 1.00 50.88 114 GLU A O 1
ATOM 841 N N . SER A 1 115 ? 43.377 -6.131 -19.513 1.00 44.84 115 SER A N 1
ATOM 842 C CA . SER A 1 115 ? 43.692 -6.443 -20.917 1.00 44.84 115 SER A CA 1
ATOM 843 C C . SER A 1 115 ? 42.650 -7.162 -21.796 1.00 44.84 115 SER A C 1
ATOM 845 O O . SER A 1 115 ? 42.467 -8.377 -21.729 1.00 44.84 115 SER A O 1
ATOM 847 N N . ALA A 1 116 ? 42.130 -6.434 -22.792 1.00 42.78 116 ALA A N 1
ATOM 848 C CA . ALA A 1 116 ? 41.417 -6.992 -23.939 1.00 42.78 116 ALA A CA 1
ATOM 849 C C . ALA A 1 116 ? 42.381 -7.377 -25.082 1.00 42.78 116 ALA A C 1
ATOM 851 O O . ALA A 1 116 ? 43.008 -6.525 -25.715 1.00 42.78 116 ALA A O 1
ATOM 852 N N . GLY A 1 117 ? 42.456 -8.678 -25.375 1.00 40.97 117 GLY A N 1
ATOM 853 C CA . GLY A 1 117 ? 43.082 -9.236 -26.572 1.00 40.97 117 GLY A CA 1
ATOM 854 C C . GLY A 1 117 ? 42.203 -9.060 -27.814 1.00 40.97 117 GLY A C 1
ATOM 855 O O . GLY A 1 117 ? 41.061 -9.510 -27.865 1.00 40.97 117 GLY A O 1
ATOM 856 N N . SER A 1 118 ? 42.766 -8.418 -28.836 1.00 42.47 118 SER A N 1
ATOM 857 C CA . SER A 1 118 ? 42.184 -8.257 -30.169 1.00 42.47 118 SER A CA 1
ATOM 858 C C . SER A 1 118 ? 42.527 -9.469 -31.043 1.00 42.47 118 SER A C 1
ATOM 860 O O . SER A 1 118 ? 43.699 -9.698 -31.344 1.00 42.47 118 SER A O 1
ATOM 862 N N . SER A 1 119 ? 41.518 -10.193 -31.532 1.00 47.72 119 SER A N 1
ATOM 863 C CA . SER A 1 119 ? 41.659 -11.060 -32.708 1.00 47.72 119 SER A CA 1
ATOM 864 C C . SER A 1 119 ? 40.501 -10.817 -33.673 1.00 47.72 119 SER A C 1
ATOM 866 O O . SER A 1 119 ? 39.334 -10.755 -33.291 1.00 47.72 119 SER A O 1
ATOM 868 N N . GLY A 1 120 ? 40.866 -10.552 -34.927 1.00 43.88 120 GLY A N 1
ATOM 869 C CA . GLY A 1 120 ? 39.961 -10.103 -35.971 1.00 43.88 120 GLY A CA 1
ATOM 870 C C . GLY A 1 120 ? 39.096 -11.212 -36.557 1.00 43.88 120 GLY A C 1
ATOM 871 O O . GLY A 1 120 ? 39.427 -12.394 -36.536 1.00 43.88 120 GLY A O 1
ATOM 872 N N . THR A 1 121 ? 37.995 -10.801 -37.177 1.00 44.41 121 THR A N 1
ATOM 873 C CA . THR A 1 121 ? 37.348 -11.574 -38.235 1.00 44.41 121 THR A CA 1
ATOM 874 C C . THR A 1 121 ? 36.794 -10.604 -39.271 1.00 44.41 121 THR A C 1
ATOM 876 O O . THR A 1 121 ? 35.887 -9.816 -39.020 1.00 44.41 121 THR A O 1
ATOM 879 N N . THR A 1 122 ? 37.399 -10.661 -40.450 1.00 52.09 122 THR A N 1
ATOM 880 C CA . THR A 1 122 ? 37.005 -10.023 -41.702 1.00 52.09 122 THR A CA 1
ATOM 881 C C . THR A 1 122 ? 35.682 -10.607 -42.192 1.00 52.09 122 THR A C 1
ATOM 883 O O . THR A 1 122 ? 35.617 -11.797 -42.496 1.00 52.09 122 THR A O 1
ATOM 886 N N . ARG A 1 123 ? 34.632 -9.787 -42.346 1.00 44.25 123 ARG A N 1
ATOM 887 C CA . ARG A 1 123 ? 33.489 -10.137 -43.206 1.00 44.25 123 ARG A CA 1
ATOM 888 C C . ARG A 1 123 ? 32.719 -8.915 -43.724 1.00 44.25 123 ARG A C 1
ATOM 890 O O . ARG A 1 123 ? 32.353 -8.019 -42.976 1.00 44.25 123 ARG A O 1
ATOM 897 N N . SER A 1 124 ? 32.487 -8.964 -45.038 1.00 50.78 124 SER A N 1
ATOM 898 C CA . SER A 1 124 ? 31.515 -8.226 -45.858 1.00 50.78 124 SER A CA 1
ATOM 899 C C . SER A 1 124 ? 31.579 -6.693 -45.870 1.00 50.78 124 SER A C 1
ATOM 901 O O . SER A 1 124 ? 30.736 -5.992 -45.315 1.00 50.78 124 SER A O 1
ATOM 903 N N . THR A 1 125 ? 32.514 -6.170 -46.658 1.00 49.50 125 THR A N 1
ATOM 904 C CA . THR A 1 125 ? 32.408 -4.860 -47.308 1.00 49.50 125 THR A CA 1
ATOM 905 C C . THR A 1 125 ? 31.347 -4.920 -48.406 1.00 49.50 125 THR A C 1
ATOM 907 O O . THR A 1 125 ? 31.652 -5.394 -49.495 1.00 49.50 125 THR A O 1
ATOM 910 N N . LEU A 1 126 ? 30.113 -4.482 -48.126 1.00 51.19 126 LEU A N 1
ATOM 911 C CA . LEU A 1 126 ? 29.178 -3.949 -49.143 1.00 51.19 126 LEU A CA 1
ATOM 912 C C . LEU A 1 126 ? 27.936 -3.231 -48.559 1.00 51.19 126 LEU A C 1
ATOM 914 O O . LEU A 1 126 ? 26.948 -3.051 -49.257 1.00 51.19 126 LEU A O 1
ATOM 918 N N . LEU A 1 127 ? 27.991 -2.768 -47.300 1.00 53.72 127 LEU A N 1
ATOM 919 C CA . LEU A 1 127 ? 26.979 -1.893 -46.668 1.00 53.72 127 LEU A CA 1
ATOM 920 C C . LEU A 1 127 ? 27.626 -0.809 -45.763 1.00 53.72 127 LEU A C 1
ATOM 922 O O . LEU A 1 127 ? 27.010 -0.287 -44.841 1.00 53.72 127 LEU A O 1
ATOM 926 N N . SER A 1 128 ? 28.898 -0.459 -45.996 1.00 56.34 128 SER A N 1
ATOM 927 C CA . SER A 1 128 ? 29.755 0.256 -45.027 1.00 56.34 128 SER A CA 1
ATOM 928 C C . SER A 1 128 ? 29.777 1.789 -45.134 1.00 56.34 128 SER A C 1
ATOM 930 O O . SER A 1 128 ? 30.797 2.408 -44.838 1.00 56.34 128 SER A O 1
ATOM 932 N N . LYS A 1 129 ? 28.694 2.433 -45.569 1.00 61.19 129 LYS A N 1
ATOM 933 C CA . LYS A 1 129 ? 28.591 3.907 -45.509 1.00 61.19 129 LYS A CA 1
ATOM 934 C C . LYS A 1 129 ? 27.281 4.402 -44.912 1.00 61.19 129 LYS A C 1
ATOM 936 O O . LYS A 1 129 ? 26.912 5.552 -45.115 1.00 61.19 129 LYS A O 1
ATOM 941 N N . VAL A 1 130 ? 26.589 3.554 -44.159 1.00 66.62 130 VAL A N 1
ATOM 942 C CA . VAL A 1 130 ? 25.545 4.039 -43.263 1.00 66.62 130 VAL A CA 1
ATOM 943 C C . VAL A 1 130 ? 26.122 4.002 -41.863 1.00 66.62 130 VAL A C 1
ATOM 945 O O . VAL A 1 130 ? 26.407 2.938 -41.321 1.00 66.62 130 VAL A O 1
ATOM 948 N N . ASP A 1 131 ? 26.380 5.189 -41.328 1.00 73.69 131 ASP A N 1
ATOM 949 C CA . ASP A 1 131 ? 26.912 5.362 -39.988 1.00 73.69 131 ASP A CA 1
ATOM 950 C C . ASP A 1 131 ? 25.894 4.774 -38.998 1.00 73.69 131 ASP A C 1
ATOM 952 O O . ASP A 1 131 ? 24.794 5.301 -38.821 1.00 73.69 131 ASP A O 1
ATOM 956 N N . TRP A 1 132 ? 26.215 3.619 -38.407 1.00 74.12 132 TRP A N 1
ATOM 957 C CA . TRP A 1 132 ? 25.303 2.861 -37.539 1.00 74.12 132 TRP A CA 1
ATOM 958 C C . TRP A 1 132 ? 24.806 3.699 -36.355 1.00 74.12 132 TRP A C 1
ATOM 960 O O . TRP A 1 132 ? 23.704 3.489 -35.856 1.00 74.12 132 TRP A O 1
ATOM 970 N N . ARG A 1 133 ? 25.577 4.717 -35.958 1.00 78.25 133 ARG A N 1
ATOM 971 C CA . ARG A 1 133 ? 25.187 5.708 -34.950 1.00 78.25 133 ARG A CA 1
ATOM 972 C C . ARG A 1 133 ? 23.978 6.543 -35.378 1.00 78.25 133 ARG A C 1
ATOM 974 O O . ARG A 1 133 ? 23.125 6.836 -34.547 1.00 78.25 133 ARG A O 1
ATOM 981 N N . ILE A 1 134 ? 23.874 6.874 -36.666 1.00 74.62 134 ILE A N 1
ATOM 982 C CA . ILE A 1 134 ? 22.738 7.612 -37.230 1.00 74.62 134 ILE A CA 1
ATOM 983 C C . ILE A 1 134 ? 21.501 6.709 -37.277 1.00 74.62 134 ILE A C 1
ATOM 985 O O . ILE A 1 134 ? 20.425 7.138 -36.872 1.00 74.62 134 ILE A O 1
ATOM 989 N N . LEU A 1 135 ? 21.644 5.444 -37.689 1.00 71.38 135 LEU A N 1
ATOM 990 C CA . LEU A 1 135 ? 20.528 4.487 -37.678 1.00 71.38 135 LEU A CA 1
ATOM 991 C C . LEU A 1 135 ? 20.039 4.175 -36.256 1.00 71.38 135 LEU A C 1
ATOM 993 O O . LEU A 1 135 ? 18.834 4.184 -36.017 1.00 71.38 135 LEU A O 1
ATOM 997 N N . ALA A 1 136 ? 20.949 3.965 -35.302 1.00 77.50 136 ALA A N 1
ATOM 998 C CA . ALA A 1 136 ? 20.603 3.693 -33.907 1.00 77.50 136 ALA A CA 1
ATOM 999 C C . ALA A 1 136 ? 19.834 4.853 -33.245 1.00 77.50 136 ALA A C 1
ATOM 1001 O O . ALA A 1 136 ? 18.989 4.609 -32.388 1.00 77.50 136 ALA A O 1
ATOM 1002 N N . ALA A 1 137 ? 20.082 6.099 -33.666 1.00 75.69 137 ALA A N 1
ATOM 1003 C CA . ALA A 1 137 ? 19.341 7.270 -33.196 1.00 75.69 137 ALA A CA 1
ATOM 1004 C C . ALA A 1 137 ? 18.033 7.516 -33.976 1.00 75.69 137 ALA A C 1
ATOM 1006 O O . ALA A 1 137 ? 17.029 7.917 -33.390 1.00 75.69 137 ALA A O 1
ATOM 1007 N N . ALA A 1 138 ? 18.016 7.263 -35.289 1.00 76.56 138 ALA A N 1
ATOM 1008 C CA . ALA A 1 138 ? 16.872 7.566 -36.150 1.00 76.56 138 ALA A CA 1
ATOM 1009 C C . ALA A 1 138 ? 15.726 6.549 -36.027 1.00 76.56 138 ALA A C 1
ATOM 1011 O O . ALA A 1 138 ? 14.561 6.931 -36.103 1.00 76.56 138 ALA A O 1
ATOM 1012 N N . ILE A 1 139 ? 16.033 5.266 -35.810 1.00 80.25 139 ILE A N 1
ATOM 1013 C CA . ILE A 1 139 ? 15.029 4.195 -35.695 1.00 80.25 139 ILE A CA 1
ATOM 1014 C C . ILE A 1 139 ? 14.035 4.422 -34.536 1.00 80.25 139 ILE A C 1
ATOM 1016 O O . ILE A 1 139 ? 12.830 4.363 -34.794 1.00 80.25 139 ILE A O 1
ATOM 1020 N N . PRO A 1 140 ? 14.457 4.713 -33.287 1.00 79.38 140 PRO A N 1
ATOM 1021 C CA . PRO A 1 140 ? 13.507 4.964 -32.202 1.00 79.38 140 PRO A CA 1
ATOM 1022 C C . PRO A 1 140 ? 12.686 6.239 -32.432 1.00 79.38 140 PRO A C 1
ATOM 1024 O O . PRO A 1 140 ? 11.491 6.250 -32.143 1.00 79.38 140 PRO A O 1
ATOM 1027 N N . LEU A 1 141 ? 13.282 7.285 -33.019 1.00 78.56 141 LEU A N 1
ATOM 1028 C CA . LEU A 1 141 ? 12.570 8.521 -33.353 1.00 78.56 141 LEU A CA 1
ATOM 1029 C C . LEU A 1 141 ? 11.467 8.269 -34.396 1.00 78.56 141 LEU A C 1
ATOM 1031 O O . LEU A 1 141 ? 10.343 8.741 -34.249 1.00 78.56 141 LEU A O 1
ATOM 1035 N N . LEU A 1 142 ? 11.774 7.478 -35.427 1.00 80.81 142 LEU A N 1
ATOM 1036 C CA . LEU A 1 142 ? 10.835 7.138 -36.492 1.00 80.81 142 LEU A CA 1
ATOM 1037 C C . LEU A 1 142 ? 9.712 6.224 -35.982 1.00 80.81 142 LEU A C 1
ATOM 1039 O O . LEU A 1 142 ? 8.561 6.420 -36.358 1.00 80.81 142 LEU A O 1
ATOM 1043 N N . LEU A 1 143 ? 10.004 5.301 -35.059 1.00 80.69 143 LEU A N 1
ATOM 1044 C CA . LEU A 1 143 ? 8.983 4.507 -34.364 1.00 80.69 143 LEU A CA 1
ATOM 1045 C C . LEU A 1 143 ? 8.028 5.383 -33.544 1.00 80.69 143 LEU A C 1
ATOM 1047 O O . LEU A 1 143 ? 6.820 5.197 -33.642 1.00 80.69 143 LEU A O 1
ATOM 1051 N N . VAL A 1 144 ? 8.535 6.368 -32.796 1.00 78.00 144 VAL A N 1
ATOM 1052 C CA . VAL A 1 144 ? 7.690 7.314 -32.041 1.00 78.00 144 VAL A CA 1
ATOM 1053 C C . VAL A 1 144 ? 6.789 8.123 -32.981 1.00 78.00 144 VAL A C 1
ATOM 1055 O O . VAL A 1 144 ? 5.600 8.272 -32.705 1.00 78.00 144 VAL A O 1
ATOM 1058 N N . VAL A 1 145 ? 7.318 8.593 -34.117 1.00 79.44 145 VAL A N 1
ATOM 1059 C CA . VAL A 1 145 ? 6.540 9.354 -35.111 1.00 79.44 145 VAL A CA 1
ATOM 1060 C C . VAL A 1 145 ? 5.494 8.484 -35.811 1.00 79.44 145 VAL A C 1
ATOM 1062 O O . VAL A 1 145 ? 4.359 8.922 -35.971 1.00 79.44 145 VAL A O 1
ATOM 1065 N N . VAL A 1 146 ? 5.829 7.251 -36.202 1.00 79.06 146 VAL A N 1
ATOM 1066 C CA . VAL A 1 146 ? 4.888 6.339 -36.877 1.00 79.06 146 VAL A CA 1
ATOM 1067 C C . VAL A 1 146 ? 3.787 5.880 -35.921 1.00 79.06 146 VAL A C 1
ATOM 1069 O O . VAL A 1 146 ? 2.614 5.899 -36.291 1.00 79.06 146 VAL A O 1
ATOM 1072 N N . ILE A 1 147 ? 4.133 5.530 -34.679 1.00 72.75 147 ILE A N 1
ATOM 1073 C CA . ILE A 1 147 ? 3.155 5.134 -33.657 1.00 72.75 147 ILE A CA 1
ATOM 1074 C C . ILE A 1 147 ? 2.260 6.327 -33.283 1.00 72.75 147 ILE A C 1
ATOM 1076 O O . ILE A 1 147 ? 1.039 6.181 -33.228 1.00 72.75 147 ILE A O 1
ATOM 1080 N N . GLY A 1 148 ? 2.837 7.521 -33.103 1.00 65.56 148 GLY A N 1
ATOM 1081 C CA . GLY A 1 148 ? 2.082 8.745 -32.823 1.00 65.56 148 GLY A CA 1
ATOM 1082 C C . GLY A 1 148 ? 1.172 9.176 -33.979 1.00 65.56 148 GLY A C 1
ATOM 1083 O O . GLY A 1 148 ? 0.021 9.548 -33.756 1.00 65.56 148 GLY A O 1
ATOM 1084 N N . GLY A 1 149 ? 1.650 9.072 -35.223 1.00 70.31 149 GLY A N 1
ATOM 1085 C CA . GLY A 1 149 ? 0.882 9.398 -36.426 1.00 70.31 149 GLY A CA 1
ATOM 1086 C C . GLY A 1 149 ? -0.295 8.449 -36.657 1.00 70.31 149 GLY A C 1
ATOM 1087 O O . GLY A 1 149 ? -1.389 8.900 -36.986 1.00 70.31 149 GLY A O 1
ATOM 1088 N N . PHE A 1 150 ? -0.108 7.146 -36.424 1.00 69.25 150 PHE A N 1
ATOM 1089 C CA . PHE A 1 150 ? -1.176 6.153 -36.570 1.00 69.25 150 PHE A CA 1
ATOM 1090 C C . PHE A 1 150 ? -2.268 6.307 -35.498 1.00 69.25 150 PHE A C 1
ATOM 1092 O O . PHE A 1 150 ? -3.452 6.185 -35.810 1.00 69.25 150 PHE A O 1
ATOM 1099 N N . ALA A 1 151 ? -1.893 6.654 -34.259 1.00 58.44 151 ALA A N 1
ATOM 1100 C CA . ALA A 1 151 ? -2.843 6.947 -33.183 1.00 58.44 151 ALA A CA 1
ATOM 1101 C C . ALA A 1 151 ? -3.704 8.189 -33.486 1.00 58.44 151 ALA A C 1
ATOM 1103 O O . ALA A 1 151 ? -4.921 8.151 -33.306 1.00 58.44 151 ALA A O 1
ATOM 1104 N N . ALA A 1 152 ? -3.105 9.257 -34.030 1.00 59.53 152 ALA A N 1
ATOM 1105 C CA . ALA A 1 152 ? -3.838 10.455 -34.448 1.00 59.53 152 ALA A CA 1
ATOM 1106 C C . ALA A 1 152 ? -4.823 10.182 -35.602 1.00 59.53 152 ALA A C 1
ATOM 1108 O O . ALA A 1 152 ? -5.891 10.788 -35.669 1.00 59.53 152 ALA A O 1
ATOM 1109 N N . MET A 1 153 ? -4.486 9.249 -36.499 1.00 67.06 153 MET A N 1
ATOM 1110 C CA . MET A 1 153 ? -5.285 8.947 -37.689 1.00 67.06 153 MET A CA 1
ATOM 1111 C C . MET A 1 153 ? -6.555 8.131 -37.395 1.00 67.06 153 MET A C 1
ATOM 1113 O O . MET A 1 153 ? -7.508 8.202 -38.165 1.00 67.06 153 MET A O 1
ATOM 1117 N N . GLN A 1 154 ? -6.604 7.378 -36.289 1.00 61.59 154 GLN A N 1
ATOM 1118 C CA . GLN A 1 154 ? -7.772 6.556 -35.936 1.00 61.59 154 GLN A CA 1
ATOM 1119 C C . GLN A 1 154 ? -8.830 7.278 -35.088 1.00 61.59 154 GLN A C 1
ATOM 1121 O O . GLN A 1 154 ? -9.809 6.654 -34.687 1.00 61.59 154 GLN A O 1
ATOM 1126 N N . GLY A 1 155 ? -8.658 8.569 -34.777 1.00 51.62 155 GLY A N 1
ATOM 1127 C CA . GLY A 1 155 ? -9.608 9.318 -33.939 1.00 51.62 155 GLY A CA 1
ATOM 1128 C C . GLY A 1 155 ? -9.771 8.763 -32.515 1.00 51.62 155 GLY A C 1
ATOM 1129 O O . GLY A 1 155 ? -10.621 9.228 -31.759 1.00 51.62 155 GLY A O 1
ATOM 1130 N N . GLY A 1 156 ? -8.962 7.772 -32.137 1.00 52.97 156 GLY A N 1
ATOM 1131 C CA . GLY A 1 156 ? -8.912 7.223 -30.796 1.00 52.97 156 GLY A CA 1
ATOM 1132 C C . GLY A 1 156 ? -8.055 8.125 -29.928 1.00 52.97 156 GLY A C 1
ATOM 1133 O O . GLY A 1 156 ? -6.889 8.362 -30.234 1.00 52.97 156 GLY A O 1
ATOM 1134 N N . ALA A 1 157 ? -8.608 8.596 -28.815 1.00 51.25 157 ALA A N 1
ATOM 1135 C CA . ALA A 1 157 ? -7.901 9.353 -27.786 1.00 51.25 157 ALA A CA 1
ATOM 1136 C C . ALA A 1 157 ? -6.877 8.493 -27.004 1.00 51.25 157 ALA A C 1
ATOM 1138 O O . ALA A 1 157 ? -6.744 8.620 -25.792 1.00 51.25 157 ALA A O 1
ATOM 1139 N N . PHE A 1 158 ? -6.142 7.607 -27.681 1.00 53.66 158 PHE A N 1
ATOM 1140 C CA . PHE A 1 158 ? -4.979 6.921 -27.130 1.00 53.66 158 PHE A CA 1
ATOM 1141 C C . PHE A 1 158 ? -3.761 7.830 -27.282 1.00 53.66 158 PHE A C 1
ATOM 1143 O O . PHE A 1 158 ? -2.838 7.567 -28.053 1.00 53.66 158 PHE A O 1
ATOM 1150 N N . SER A 1 159 ? -3.761 8.939 -26.545 1.00 53.50 159 SER A N 1
ATOM 1151 C CA . SER A 1 159 ? -2.533 9.675 -26.287 1.00 53.50 159 SER A CA 1
ATOM 1152 C C . SER A 1 159 ? -1.691 8.835 -25.327 1.00 53.50 159 SER A C 1
ATOM 1154 O O . SER A 1 159 ? -1.831 8.890 -24.109 1.00 53.50 159 SER A O 1
ATOM 1156 N N . LEU A 1 160 ? -0.813 8.001 -25.884 1.00 61.91 160 LEU A N 1
ATOM 1157 C CA . LEU A 1 160 ? 0.273 7.409 -25.113 1.00 61.91 160 LEU A CA 1
ATOM 1158 C C . LEU A 1 160 ? 1.161 8.563 -24.647 1.00 61.91 160 LEU A C 1
ATOM 1160 O O . LEU A 1 160 ? 1.994 9.048 -25.408 1.00 61.91 160 LEU A O 1
ATOM 1164 N N . ASN A 1 161 ? 0.946 9.051 -23.426 1.00 75.50 161 ASN A N 1
ATOM 1165 C CA . ASN A 1 161 ? 1.802 10.069 -22.844 1.00 75.50 161 ASN A CA 1
ATOM 1166 C C . ASN A 1 161 ? 3.147 9.405 -22.489 1.00 75.50 161 ASN A C 1
ATOM 1168 O O . ASN A 1 161 ? 3.195 8.600 -21.552 1.00 75.50 161 ASN A O 1
ATOM 1172 N N . PRO A 1 162 ? 4.249 9.708 -23.202 1.00 80.06 162 PRO A N 1
ATOM 1173 C CA . PRO A 1 162 ? 5.533 9.060 -22.952 1.00 80.06 162 PRO A CA 1
ATOM 1174 C C . PRO A 1 162 ? 6.040 9.320 -21.528 1.00 80.06 162 PRO A C 1
ATOM 1176 O O . PRO A 1 162 ? 6.706 8.459 -20.956 1.00 80.06 162 PRO A O 1
ATOM 1179 N N . LEU A 1 163 ? 5.682 10.458 -20.919 1.00 80.88 163 LEU A N 1
ATOM 1180 C CA . LEU A 1 163 ? 6.037 10.762 -19.531 1.00 80.88 163 LEU A CA 1
ATOM 1181 C C . LEU A 1 163 ? 5.330 9.825 -18.548 1.00 80.88 163 LEU A C 1
ATOM 1183 O O . LEU A 1 163 ? 5.959 9.345 -17.608 1.00 80.88 163 LEU A O 1
ATOM 1187 N N . GLN A 1 164 ? 4.055 9.504 -18.789 1.00 81.62 164 GLN A N 1
ATOM 1188 C CA . GLN A 1 164 ? 3.323 8.548 -17.956 1.00 81.62 164 GLN A CA 1
ATOM 1189 C C . GLN A 1 164 ? 3.918 7.146 -18.079 1.00 81.62 164 GLN A C 1
ATOM 1191 O O . GLN A 1 164 ? 4.072 6.457 -17.075 1.00 81.62 164 GLN A O 1
ATOM 1196 N N . LEU A 1 165 ? 4.291 6.726 -19.292 1.00 86.44 165 LEU A N 1
ATOM 1197 C CA . LEU A 1 165 ? 4.935 5.430 -19.493 1.00 86.44 165 LEU A CA 1
ATOM 1198 C C . LEU A 1 165 ? 6.214 5.324 -18.653 1.00 86.44 165 LEU A C 1
ATOM 1200 O O . LEU A 1 165 ? 6.403 4.335 -17.950 1.00 86.44 165 LEU A O 1
ATOM 1204 N N . VAL A 1 166 ? 7.062 6.357 -18.672 1.00 89.31 166 VAL A N 1
ATOM 1205 C CA . VAL A 1 166 ? 8.289 6.399 -17.861 1.00 89.31 166 VAL A CA 1
ATOM 1206 C C . VAL A 1 166 ? 7.973 6.376 -16.362 1.00 89.31 166 VAL A C 1
ATOM 1208 O O . VAL A 1 166 ? 8.599 5.612 -15.627 1.00 89.31 166 VAL A O 1
ATOM 1211 N N . ALA A 1 167 ? 6.984 7.152 -15.912 1.00 90.69 167 ALA A N 1
ATOM 1212 C CA . ALA A 1 167 ? 6.575 7.201 -14.509 1.00 90.69 167 ALA A CA 1
ATOM 1213 C C . ALA A 1 167 ? 6.023 5.847 -14.014 1.00 90.69 167 ALA A C 1
ATOM 1215 O O . ALA A 1 167 ? 6.436 5.353 -12.966 1.00 90.69 167 ALA A O 1
ATOM 1216 N N . ASN A 1 168 ? 5.172 5.189 -14.805 1.00 92.75 168 ASN A N 1
ATOM 1217 C CA . ASN A 1 168 ? 4.642 3.859 -14.498 1.00 92.75 168 ASN A CA 1
ATOM 1218 C C . ASN A 1 168 ? 5.738 2.784 -14.526 1.00 92.75 168 ASN A C 1
ATOM 1220 O O . ASN A 1 168 ? 5.737 1.889 -13.687 1.00 92.75 168 ASN A O 1
ATOM 1224 N N . ILE A 1 169 ? 6.714 2.877 -15.438 1.00 93.94 169 ILE A N 1
ATOM 1225 C CA . ILE A 1 169 ? 7.885 1.985 -15.433 1.00 93.94 169 ILE A CA 1
ATOM 1226 C C . ILE A 1 169 ? 8.693 2.161 -14.140 1.00 93.94 169 ILE A C 1
ATOM 1228 O O . ILE A 1 169 ? 9.173 1.170 -13.583 1.00 93.94 169 ILE A O 1
ATOM 1232 N N . ALA A 1 170 ? 8.856 3.396 -13.658 1.00 94.00 170 ALA A N 1
ATOM 1233 C CA . ALA A 1 170 ? 9.553 3.671 -12.405 1.00 94.00 170 ALA A CA 1
ATOM 1234 C C . ALA A 1 170 ? 8.808 3.075 -11.196 1.00 94.00 170 ALA A C 1
ATOM 1236 O O . ALA A 1 170 ? 9.423 2.316 -10.442 1.00 94.00 170 ALA A O 1
ATOM 1237 N N . LEU A 1 171 ? 7.495 3.315 -11.081 1.00 95.31 171 LEU A N 1
ATOM 1238 C CA . LEU A 1 171 ? 6.644 2.725 -10.037 1.00 95.31 171 LEU A CA 1
ATOM 1239 C C . LEU A 1 171 ? 6.682 1.196 -10.061 1.00 95.31 171 LEU A C 1
ATOM 1241 O O . LEU A 1 171 ? 6.926 0.552 -9.040 1.00 95.31 171 LEU A O 1
ATOM 1245 N N . GLN A 1 172 ? 6.505 0.597 -11.240 1.00 96.94 172 GLN A N 1
ATOM 1246 C CA . GLN A 1 172 ? 6.530 -0.853 -11.387 1.00 96.94 172 GLN A CA 1
ATOM 1247 C C . GLN A 1 172 ? 7.889 -1.434 -10.986 1.00 96.94 172 GLN A C 1
ATOM 1249 O O . GLN A 1 172 ? 7.952 -2.518 -10.409 1.00 96.94 172 GLN A O 1
ATOM 1254 N N . ARG A 1 173 ? 8.990 -0.723 -11.256 1.00 96.81 173 ARG A N 1
ATOM 1255 C CA . ARG A 1 173 ? 10.331 -1.138 -10.827 1.00 96.81 173 ARG A CA 1
ATOM 1256 C C . ARG A 1 173 ? 10.491 -1.066 -9.308 1.00 96.81 173 ARG A C 1
ATOM 1258 O O . ARG A 1 173 ? 11.106 -1.967 -8.744 1.00 96.81 173 ARG A O 1
ATOM 1265 N N . GLN A 1 174 ? 9.968 -0.028 -8.657 1.00 97.06 174 GLN A N 1
ATOM 1266 C CA . GLN A 1 174 ? 9.970 0.085 -7.193 1.00 97.06 174 GLN A CA 1
ATOM 1267 C C . GLN A 1 174 ? 9.182 -1.063 -6.554 1.00 97.06 174 GLN A C 1
ATOM 1269 O O . GLN A 1 174 ? 9.707 -1.737 -5.671 1.00 97.06 174 GLN A O 1
ATOM 1274 N N . LEU A 1 175 ? 7.988 -1.370 -7.073 1.00 97.75 175 LEU A N 1
ATOM 1275 C CA . LEU A 1 175 ? 7.200 -2.521 -6.629 1.00 97.75 175 LEU A CA 1
ATOM 1276 C C . LEU A 1 175 ? 7.926 -3.850 -6.862 1.00 97.75 175 LEU A C 1
ATOM 1278 O O . LEU A 1 175 ? 7.977 -4.698 -5.974 1.00 97.75 175 LEU A O 1
ATOM 1282 N N . ALA A 1 176 ? 8.515 -4.037 -8.045 1.00 97.00 176 ALA A N 1
ATOM 1283 C CA . ALA A 1 176 ? 9.244 -5.259 -8.367 1.00 97.00 176 ALA A CA 1
ATOM 1284 C C . ALA A 1 176 ? 10.419 -5.495 -7.407 1.00 97.00 176 ALA A C 1
ATOM 1286 O O . ALA A 1 176 ? 10.647 -6.633 -7.008 1.00 97.00 176 ALA A O 1
ATOM 1287 N N . ARG A 1 177 ? 11.128 -4.433 -7.001 1.00 95.88 177 ARG A N 1
ATOM 1288 C CA . ARG A 1 177 ? 12.177 -4.510 -5.971 1.00 95.88 177 ARG A CA 1
ATOM 1289 C C . ARG A 1 177 ? 11.601 -4.869 -4.606 1.00 95.88 177 ARG A C 1
ATOM 1291 O O . ARG A 1 177 ? 12.053 -5.841 -4.023 1.00 95.88 177 ARG A O 1
ATOM 1298 N N . ALA A 1 178 ? 10.541 -4.193 -4.160 1.00 94.94 178 ALA A N 1
ATOM 1299 C CA . ALA A 1 178 ? 9.878 -4.503 -2.889 1.00 94.94 178 ALA A CA 1
ATOM 1300 C C . ALA A 1 178 ? 9.426 -5.977 -2.787 1.00 94.94 178 ALA A C 1
ATOM 1302 O O . ALA A 1 178 ? 9.510 -6.598 -1.729 1.00 94.94 178 ALA A O 1
ATOM 1303 N N . ILE A 1 179 ? 8.984 -6.575 -3.898 1.00 95.56 179 ILE A N 1
ATOM 1304 C CA . ILE A 1 179 ? 8.646 -8.004 -3.951 1.00 95.56 179 ILE A CA 1
ATOM 1305 C C . ILE A 1 179 ? 9.907 -8.884 -3.985 1.00 95.56 179 ILE A C 1
ATOM 1307 O O . ILE A 1 179 ? 9.934 -9.925 -3.335 1.00 95.56 179 ILE A O 1
ATOM 1311 N N . ALA A 1 180 ? 10.937 -8.508 -4.746 1.00 95.56 180 ALA A N 1
ATOM 1312 C CA . ALA A 1 180 ? 12.135 -9.328 -4.940 1.00 95.56 180 ALA A CA 1
ATOM 1313 C C . ALA A 1 180 ? 13.102 -9.322 -3.743 1.00 95.56 180 ALA A C 1
ATOM 1315 O O . ALA A 1 180 ? 13.778 -10.324 -3.511 1.00 95.56 180 ALA A O 1
ATOM 1316 N N . ASP A 1 181 ? 13.162 -8.221 -2.993 1.00 94.81 181 ASP A N 1
ATOM 1317 C CA . ASP A 1 181 ? 14.121 -8.015 -1.903 1.00 94.81 181 ASP A CA 1
ATOM 1318 C C . ASP A 1 181 ? 13.803 -8.876 -0.663 1.00 94.81 181 ASP A C 1
ATOM 1320 O O . ASP A 1 181 ? 14.690 -9.139 0.151 1.00 94.81 181 ASP A O 1
ATOM 1324 N N . ASP A 1 182 ? 12.566 -9.373 -0.530 1.00 91.50 182 ASP A N 1
ATOM 1325 C CA . ASP A 1 182 ? 12.159 -10.284 0.543 1.00 91.50 182 ASP A CA 1
ATOM 1326 C C . ASP A 1 182 ? 11.621 -11.616 -0.023 1.00 91.50 182 ASP A C 1
ATOM 1328 O O . ASP A 1 182 ? 10.529 -11.660 -0.596 1.00 91.50 182 ASP A O 1
ATOM 1332 N N . PRO A 1 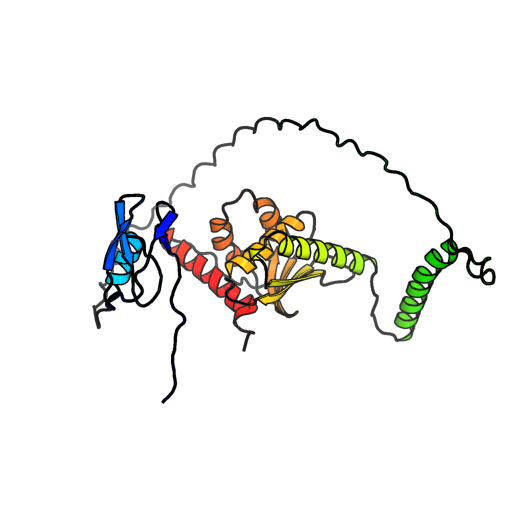183 ? 12.311 -12.756 0.185 1.00 92.06 183 PRO A N 1
ATOM 1333 C CA . PRO A 1 183 ? 11.883 -14.055 -0.345 1.00 92.06 183 PRO A CA 1
ATOM 1334 C C . PRO A 1 183 ? 10.530 -14.527 0.214 1.00 92.06 183 PRO A C 1
ATOM 1336 O O . PRO A 1 183 ? 9.862 -15.386 -0.374 1.00 92.06 183 PRO A O 1
ATOM 1339 N N . ARG A 1 184 ? 10.077 -13.966 1.341 1.00 90.38 184 ARG A N 1
ATOM 1340 C CA . ARG A 1 184 ? 8.747 -14.234 1.902 1.00 90.38 184 ARG A CA 1
ATOM 1341 C C . ARG A 1 184 ? 7.622 -13.595 1.076 1.00 90.38 184 ARG A C 1
ATOM 1343 O O . ARG A 1 184 ? 6.466 -13.964 1.260 1.00 90.38 184 ARG A O 1
ATOM 1350 N N . ASN A 1 185 ? 7.941 -12.708 0.137 1.00 91.56 185 ASN A N 1
ATOM 1351 C CA . ASN A 1 185 ? 6.982 -12.119 -0.798 1.00 91.56 185 ASN A CA 1
ATOM 1352 C C . ASN A 1 185 ? 6.812 -12.972 -2.076 1.00 91.56 185 ASN A C 1
ATOM 1354 O O . ASN A 1 185 ? 5.961 -12.680 -2.918 1.00 91.56 185 ASN A O 1
ATOM 1358 N N . ALA A 1 186 ? 7.582 -14.060 -2.226 1.00 89.50 186 ALA A N 1
ATOM 1359 C CA . ALA A 1 186 ? 7.452 -14.973 -3.358 1.00 89.50 186 ALA A CA 1
ATOM 1360 C C . ALA A 1 186 ? 6.021 -15.534 -3.473 1.00 89.50 186 ALA A C 1
ATOM 1362 O O . ALA A 1 186 ? 5.461 -16.041 -2.503 1.00 89.50 186 ALA A O 1
ATOM 1363 N N . GLY A 1 187 ? 5.446 -15.480 -4.676 1.00 91.00 187 GLY A N 1
ATOM 1364 C CA . GLY A 1 187 ? 4.077 -15.938 -4.940 1.00 91.00 187 GLY A CA 1
ATOM 1365 C C . GLY A 1 187 ? 3.006 -14.846 -4.864 1.00 91.00 187 GLY A C 1
ATOM 1366 O O . GLY A 1 187 ? 1.848 -15.133 -5.172 1.00 91.00 187 GLY A O 1
ATOM 1367 N N . ILE A 1 188 ? 3.382 -13.611 -4.520 1.00 95.00 188 ILE A N 1
ATOM 1368 C CA . ILE A 1 188 ? 2.534 -12.423 -4.654 1.00 95.00 188 ILE A CA 1
ATOM 1369 C C . ILE A 1 188 ? 2.827 -11.769 -6.007 1.00 95.00 188 ILE A C 1
ATOM 1371 O O . ILE A 1 188 ? 3.981 -11.482 -6.330 1.00 95.00 188 ILE A O 1
ATOM 1375 N N . LYS A 1 189 ? 1.785 -11.527 -6.806 1.00 96.12 189 LYS A N 1
ATOM 1376 C CA . LYS A 1 189 ? 1.883 -10.767 -8.059 1.00 96.12 189 LYS A CA 1
ATOM 1377 C C . LYS A 1 189 ? 1.043 -9.510 -7.946 1.00 96.12 189 LYS A C 1
ATOM 1379 O O . LYS A 1 189 ? -0.161 -9.596 -7.717 1.00 96.12 189 LYS A O 1
ATOM 1384 N N . ALA A 1 190 ? 1.674 -8.363 -8.155 1.00 97.81 190 ALA A N 1
ATOM 1385 C CA . ALA A 1 190 ? 1.026 -7.063 -8.146 1.00 97.81 190 ALA A CA 1
ATOM 1386 C C . ALA A 1 190 ? 1.628 -6.148 -9.224 1.00 97.81 190 ALA A C 1
ATOM 1388 O O . ALA A 1 190 ? 2.738 -6.381 -9.716 1.00 97.81 190 ALA A O 1
ATOM 1389 N N . SER A 1 191 ? 0.894 -5.100 -9.579 1.00 98.38 191 SER A N 1
ATOM 1390 C CA . SER A 1 191 ? 1.355 -4.007 -10.433 1.00 98.38 191 SER A CA 1
ATOM 1391 C C . SER A 1 191 ? 1.083 -2.654 -9.788 1.00 98.38 191 SER A C 1
ATOM 1393 O O . SER A 1 191 ? 0.111 -2.515 -9.050 1.00 98.38 191 SER A O 1
ATOM 1395 N N . ALA A 1 192 ? 1.910 -1.660 -10.105 1.00 97.94 192 ALA A N 1
ATOM 1396 C CA . ALA A 1 192 ? 1.725 -0.285 -9.665 1.00 97.94 192 ALA A CA 1
ATOM 1397 C C . ALA A 1 192 ? 1.747 0.678 -10.852 1.00 97.94 192 ALA A C 1
ATOM 1399 O O . ALA A 1 192 ? 2.623 0.590 -11.714 1.00 97.94 192 ALA A O 1
ATOM 1400 N N . TYR A 1 193 ? 0.784 1.594 -10.899 1.00 96.69 193 TYR A N 1
ATOM 1401 C CA . TYR A 1 193 ? 0.662 2.584 -11.969 1.00 96.69 193 TYR A CA 1
ATOM 1402 C C . TYR A 1 193 ? -0.175 3.786 -11.526 1.00 96.69 193 TYR A C 1
ATOM 1404 O O . TYR A 1 193 ? -0.981 3.688 -10.607 1.00 96.69 193 TYR A O 1
ATOM 1412 N N . TYR A 1 194 ? -0.022 4.917 -12.207 1.00 96.19 194 TYR A N 1
ATOM 1413 C CA . TYR A 1 194 ? -0.928 6.053 -12.068 1.00 96.19 194 TYR A CA 1
ATOM 1414 C C . TYR A 1 194 ? -2.186 5.843 -12.903 1.00 96.19 194 TYR A C 1
ATOM 1416 O O . TYR A 1 194 ? -2.100 5.471 -14.080 1.00 96.19 194 TYR A O 1
ATOM 1424 N N . ARG A 1 195 ? -3.356 6.119 -12.313 1.00 93.75 195 ARG A N 1
ATOM 1425 C CA . ARG A 1 195 ? -4.660 5.938 -12.972 1.00 93.75 195 ARG A CA 1
ATOM 1426 C C . ARG A 1 195 ? -4.803 6.792 -14.233 1.00 93.75 195 ARG A C 1
ATOM 1428 O O . ARG A 1 195 ? -5.396 6.337 -15.209 1.00 93.75 195 ARG A O 1
ATOM 1435 N N . ASN A 1 196 ? -4.303 8.026 -14.205 1.00 88.75 196 ASN A N 1
ATOM 1436 C CA . ASN A 1 196 ? -4.435 8.982 -15.300 1.00 88.75 196 ASN A CA 1
ATOM 1437 C C . ASN A 1 196 ? -3.074 9.256 -15.964 1.00 88.75 196 ASN A C 1
ATOM 1439 O O . ASN A 1 196 ? -2.019 9.188 -15.337 1.00 88.75 196 ASN A O 1
ATOM 1443 N N . ALA A 1 197 ? -3.111 9.560 -17.261 1.00 78.50 197 ALA A N 1
ATOM 1444 C CA . ALA A 1 197 ? -1.952 9.904 -18.073 1.00 78.50 197 ALA A CA 1
ATOM 1445 C C . ALA A 1 197 ? -1.402 11.308 -17.866 1.00 78.50 197 ALA A C 1
ATOM 1447 O O . ALA A 1 197 ? -0.238 11.559 -18.182 1.00 78.50 197 ALA A O 1
ATOM 1448 N N . PHE A 1 198 ? -2.221 12.214 -17.352 1.00 81.00 198 PHE A N 1
ATOM 1449 C CA . PHE A 1 198 ? -1.871 13.624 -17.195 1.00 81.00 198 PHE A CA 1
ATOM 1450 C C . PHE A 1 198 ? -1.873 14.070 -15.737 1.00 81.00 198 PHE A C 1
ATOM 1452 O O . PHE A 1 198 ? -1.479 15.195 -15.451 1.00 81.00 198 PHE A O 1
ATOM 1459 N N . ASP A 1 199 ? -2.291 13.184 -14.834 1.00 85.00 199 ASP A N 1
ATOM 1460 C CA . ASP A 1 199 ? -2.426 13.464 -13.417 1.00 85.00 199 ASP A CA 1
ATOM 1461 C C . ASP A 1 199 ? -1.952 12.259 -12.591 1.00 85.00 199 ASP A C 1
ATOM 1463 O O . ASP A 1 199 ? -2.446 11.139 -12.745 1.00 85.00 199 ASP A O 1
ATOM 1467 N N . GLN A 1 200 ? -0.955 12.503 -11.743 1.00 92.31 200 GLN A N 1
ATOM 1468 C CA . GLN A 1 200 ? -0.352 11.518 -10.842 1.00 92.31 200 GLN A CA 1
ATOM 1469 C C . GLN A 1 200 ? -1.023 11.517 -9.456 1.00 92.31 200 GLN A C 1
ATOM 1471 O O . GLN A 1 200 ? -0.552 10.840 -8.546 1.00 92.31 200 GLN A O 1
ATOM 1476 N N . SER A 1 201 ? -2.149 12.226 -9.296 1.00 96.06 201 SER A N 1
ATOM 1477 C CA . SER A 1 201 ? -2.927 12.304 -8.053 1.00 96.06 201 SER A CA 1
ATOM 1478 C C . SER A 1 201 ? -3.389 10.947 -7.522 1.00 96.06 201 SER A C 1
ATOM 1480 O O . SER A 1 201 ? -3.544 10.792 -6.311 1.00 96.06 201 SER A O 1
ATOM 1482 N N . VAL A 1 202 ? -3.584 9.954 -8.396 1.00 97.44 202 VAL A N 1
ATOM 1483 C CA . VAL A 1 202 ? -4.074 8.623 -8.020 1.00 97.44 202 VAL A CA 1
ATOM 1484 C C . VAL A 1 202 ? -3.060 7.542 -8.381 1.00 97.44 202 VAL A C 1
ATOM 1486 O O . VAL A 1 202 ? -2.899 7.189 -9.555 1.00 97.44 202 VAL A O 1
ATOM 1489 N N . LEU A 1 203 ? -2.420 6.982 -7.355 1.00 98.00 203 LEU A N 1
ATOM 1490 C CA . LEU A 1 203 ? -1.567 5.802 -7.458 1.00 98.00 203 LEU A CA 1
ATOM 1491 C C . LEU A 1 203 ? -2.418 4.547 -7.261 1.00 98.00 203 LEU A C 1
ATOM 1493 O O . LEU A 1 203 ? -3.168 4.442 -6.297 1.00 98.00 203 LEU A O 1
ATOM 1497 N N . VAL A 1 204 ? -2.274 3.563 -8.139 1.00 98.44 204 VAL A N 1
ATOM 1498 C CA . VAL A 1 204 ? -2.963 2.274 -8.037 1.00 98.44 204 VAL A CA 1
ATOM 1499 C C . VAL A 1 204 ? -1.957 1.200 -7.651 1.00 98.44 204 VAL A C 1
ATOM 1501 O O . VAL A 1 204 ? -0.980 0.989 -8.366 1.00 98.44 204 VAL A O 1
ATOM 1504 N N . PHE A 1 205 ? -2.213 0.504 -6.546 1.00 98.50 205 PHE A N 1
ATOM 1505 C CA . PHE A 1 205 ? -1.575 -0.760 -6.192 1.00 98.50 205 PHE A CA 1
ATOM 1506 C C . PHE A 1 205 ? -2.563 -1.887 -6.505 1.00 98.50 205 PHE A C 1
ATOM 1508 O O . PHE A 1 205 ? -3.564 -2.070 -5.812 1.00 98.50 205 PHE A O 1
ATOM 1515 N N . ASP A 1 206 ? -2.306 -2.626 -7.578 1.00 98.38 206 ASP A N 1
ATOM 1516 C CA . ASP A 1 206 ? -3.215 -3.638 -8.111 1.00 98.38 206 ASP A CA 1
ATOM 1517 C C . ASP A 1 206 ? -2.668 -5.044 -7.876 1.00 98.38 206 ASP A C 1
ATOM 1519 O O . ASP A 1 206 ? -1.672 -5.455 -8.473 1.00 98.38 206 ASP A O 1
ATOM 1523 N N . LEU A 1 207 ? -3.321 -5.778 -6.981 1.00 97.50 207 LEU A N 1
ATOM 1524 C CA . LEU A 1 207 ? -2.981 -7.152 -6.648 1.00 97.50 207 LEU A CA 1
ATOM 1525 C C . LEU A 1 207 ? -3.629 -8.112 -7.659 1.00 97.50 207 LEU A C 1
ATOM 1527 O O . LEU A 1 207 ? -4.835 -8.076 -7.883 1.00 97.50 207 LEU A O 1
ATOM 1531 N N . HIS A 1 208 ? -2.851 -9.020 -8.247 1.00 95.25 208 HIS A N 1
ATOM 1532 C CA . HIS A 1 208 ? -3.334 -9.968 -9.265 1.00 95.25 208 HIS A CA 1
ATOM 1533 C C . HIS A 1 208 ? -3.506 -11.381 -8.726 1.00 95.25 208 HIS A C 1
ATOM 1535 O O . HIS A 1 208 ? -4.468 -12.085 -9.057 1.00 95.25 208 HIS A O 1
ATOM 1541 N N . GLU A 1 209 ? -2.540 -11.811 -7.919 1.00 93.00 209 GLU A N 1
ATOM 1542 C CA . GLU A 1 209 ? -2.438 -13.186 -7.453 1.00 93.00 209 GLU A CA 1
ATOM 1543 C C . GLU A 1 209 ? -1.750 -13.248 -6.092 1.00 93.00 209 GLU A C 1
ATOM 1545 O O . GLU A 1 209 ? -0.731 -12.594 -5.861 1.00 93.00 209 GLU A O 1
ATOM 1550 N N . VAL A 1 210 ? -2.301 -14.091 -5.222 1.00 91.88 210 VAL A N 1
ATOM 1551 C CA . VAL A 1 210 ? -1.692 -14.531 -3.968 1.00 91.88 210 VAL A CA 1
ATOM 1552 C C . VAL A 1 210 ? -1.707 -16.055 -4.024 1.00 91.88 210 VAL A C 1
ATOM 1554 O O . VAL A 1 210 ? -2.772 -16.665 -3.975 1.00 91.88 210 VAL A O 1
ATOM 1557 N N . SER A 1 211 ? -0.545 -16.667 -4.238 1.00 85.56 211 SER A N 1
ATOM 1558 C CA . SER A 1 211 ? -0.420 -18.116 -4.449 1.00 85.56 211 SER A CA 1
ATOM 1559 C C . SER A 1 211 ? 0.165 -18.836 -3.230 1.00 85.56 211 SER A C 1
ATOM 1561 O O . SER A 1 211 ? 0.959 -18.270 -2.480 1.00 85.56 211 SER A O 1
ATOM 1563 N N . GLY A 1 212 ? -0.194 -20.114 -3.056 1.00 74.31 212 GLY A N 1
ATOM 1564 C CA . GLY A 1 212 ? 0.326 -20.984 -1.993 1.00 74.31 212 GLY A CA 1
ATOM 1565 C C . GLY A 1 212 ? -0.298 -20.741 -0.614 1.00 74.31 212 GLY A C 1
ATOM 1566 O O . GLY A 1 212 ? -1.402 -20.224 -0.504 1.00 74.31 212 GLY A O 1
ATOM 1567 N N . GLU A 1 213 ? 0.424 -21.114 0.446 1.00 68.31 213 GLU A N 1
ATOM 1568 C CA . GLU A 1 213 ? 0.020 -20.944 1.858 1.00 68.31 213 GLU A CA 1
ATOM 1569 C C . GLU A 1 213 ? 0.286 -19.520 2.396 1.00 68.31 213 GLU A C 1
ATOM 1571 O O . GLU A 1 213 ? 0.502 -19.325 3.592 1.00 68.31 213 GLU A O 1
ATOM 1576 N N . ARG A 1 214 ? 0.355 -18.509 1.519 1.00 74.00 214 ARG A N 1
ATOM 1577 C CA . ARG A 1 214 ? 0.733 -17.148 1.927 1.00 74.00 214 ARG A CA 1
ATOM 1578 C C . ARG A 1 214 ? -0.357 -16.522 2.773 1.00 74.00 214 ARG A C 1
ATOM 1580 O O . ARG A 1 214 ? -1.545 -16.637 2.478 1.00 74.00 214 ARG A O 1
ATOM 1587 N N . ASN A 1 215 ? 0.071 -15.849 3.833 1.00 84.50 215 ASN A N 1
ATOM 1588 C CA . ASN A 1 215 ? -0.844 -15.242 4.780 1.00 84.50 215 ASN A CA 1
ATOM 1589 C C . ASN A 1 215 ? -1.109 -13.773 4.419 1.00 84.50 215 ASN A C 1
ATOM 1591 O O . ASN A 1 215 ? -0.383 -13.134 3.654 1.00 84.50 215 ASN A O 1
ATOM 1595 N N . LYS A 1 216 ? -2.164 -13.222 5.017 1.00 93.31 216 LYS A N 1
ATOM 1596 C CA . LYS A 1 216 ? -2.570 -11.821 4.867 1.00 93.31 216 LYS A CA 1
ATOM 1597 C C . LYS A 1 216 ? -1.435 -10.834 5.187 1.00 93.31 216 LYS A C 1
ATOM 1599 O O . LYS A 1 216 ? -1.296 -9.808 4.524 1.00 93.31 216 LYS A O 1
ATOM 1604 N N . LEU A 1 217 ? -0.571 -11.193 6.140 1.00 93.25 217 LEU A N 1
ATOM 1605 C CA . LEU A 1 217 ? 0.575 -10.383 6.554 1.00 93.25 217 LEU A CA 1
ATOM 1606 C C . LEU A 1 217 ? 1.649 -10.268 5.470 1.00 93.25 217 LEU A C 1
ATOM 1608 O O . LEU A 1 217 ? 2.291 -9.227 5.386 1.00 93.25 217 LEU A O 1
ATOM 1612 N N . ASP A 1 218 ? 1.849 -11.289 4.635 1.00 93.25 218 ASP A N 1
ATOM 1613 C CA . ASP A 1 218 ? 2.813 -11.220 3.534 1.00 93.25 218 ASP A CA 1
ATOM 1614 C C . ASP A 1 218 ? 2.360 -10.205 2.475 1.00 93.25 218 ASP A C 1
ATOM 1616 O O . ASP A 1 218 ? 3.157 -9.385 2.022 1.00 93.25 218 ASP A O 1
ATOM 1620 N N . VAL A 1 219 ? 1.064 -10.196 2.138 1.00 95.56 219 VAL A N 1
ATOM 1621 C CA . VAL A 1 219 ? 0.478 -9.195 1.228 1.00 95.56 219 VAL A CA 1
ATOM 1622 C C . VAL A 1 219 ? 0.594 -7.796 1.820 1.00 95.56 219 VAL A C 1
ATOM 1624 O O . VAL A 1 219 ? 1.005 -6.861 1.132 1.00 95.56 219 VAL A O 1
ATOM 1627 N N . PHE A 1 220 ? 0.278 -7.655 3.108 1.00 96.62 220 PHE A N 1
ATOM 1628 C CA . PHE A 1 220 ? 0.404 -6.376 3.792 1.00 96.62 220 PHE A CA 1
ATOM 1629 C C . PHE A 1 220 ? 1.856 -5.891 3.841 1.00 96.62 220 PHE A C 1
ATOM 1631 O O . PHE A 1 220 ? 2.125 -4.722 3.582 1.00 96.62 220 PHE A O 1
ATOM 1638 N N . ARG A 1 221 ? 2.817 -6.789 4.080 1.00 95.06 221 ARG A N 1
ATOM 1639 C CA . ARG A 1 221 ? 4.243 -6.455 4.057 1.00 95.06 221 ARG A CA 1
ATOM 1640 C C . ARG A 1 221 ? 4.676 -5.921 2.692 1.00 95.06 221 ARG A C 1
ATOM 1642 O O . ARG A 1 221 ? 5.330 -4.887 2.665 1.00 95.06 221 ARG A O 1
ATOM 1649 N N . VAL A 1 222 ? 4.264 -6.550 1.586 1.00 96.50 222 VAL A N 1
ATOM 1650 C CA . VAL A 1 222 ? 4.549 -6.035 0.230 1.00 96.50 222 VAL A CA 1
ATOM 1651 C C . VAL A 1 222 ? 4.013 -4.617 0.050 1.00 96.50 222 VAL A C 1
ATOM 1653 O O . VAL A 1 222 ? 4.716 -3.772 -0.500 1.00 96.50 222 VAL A O 1
ATOM 1656 N N . LEU A 1 223 ? 2.795 -4.337 0.524 1.00 97.75 223 LEU A N 1
ATOM 1657 C CA . LEU A 1 223 ? 2.218 -2.994 0.453 1.00 97.75 223 LEU A CA 1
ATOM 1658 C C . LEU A 1 223 ? 3.070 -1.971 1.221 1.00 97.75 223 LEU A C 1
ATOM 1660 O O . LEU A 1 223 ? 3.334 -0.888 0.703 1.00 97.75 223 LEU A O 1
ATOM 1664 N N . LEU A 1 224 ? 3.531 -2.317 2.426 1.00 97.00 224 LEU A N 1
ATOM 1665 C CA . LEU A 1 224 ? 4.367 -1.430 3.239 1.00 97.00 224 LEU A CA 1
ATOM 1666 C C . LEU A 1 224 ? 5.786 -1.257 2.667 1.00 97.00 224 LEU A C 1
ATOM 1668 O O . LEU A 1 224 ? 6.331 -0.156 2.698 1.00 97.00 224 LEU A O 1
ATOM 1672 N N . ASP A 1 225 ? 6.386 -2.323 2.135 1.00 96.62 225 ASP A N 1
ATOM 1673 C CA . ASP A 1 225 ? 7.695 -2.269 1.472 1.00 96.62 225 ASP A CA 1
ATOM 1674 C C . ASP A 1 225 ? 7.620 -1.414 0.199 1.00 96.62 225 ASP A C 1
ATOM 1676 O O . ASP A 1 225 ? 8.515 -0.617 -0.083 1.00 96.62 225 ASP A O 1
ATOM 1680 N N . PHE A 1 226 ? 6.514 -1.518 -0.540 1.00 97.75 226 PHE A N 1
ATOM 1681 C CA . PHE A 1 226 ? 6.248 -0.656 -1.682 1.00 97.75 226 PHE A CA 1
ATOM 1682 C C . PHE A 1 226 ? 6.065 0.806 -1.256 1.00 97.75 226 PHE A C 1
ATOM 1684 O O . PHE A 1 226 ? 6.712 1.672 -1.838 1.00 97.75 226 PHE A O 1
ATOM 1691 N N . ALA A 1 227 ? 5.290 1.078 -0.199 1.00 97.50 227 ALA A N 1
ATOM 1692 C CA . ALA A 1 227 ? 5.145 2.424 0.358 1.00 97.50 227 ALA A CA 1
ATOM 1693 C C . ALA A 1 227 ? 6.501 3.047 0.725 1.00 97.50 227 ALA A C 1
ATOM 1695 O O . ALA A 1 227 ? 6.750 4.218 0.440 1.00 97.50 227 ALA A O 1
ATOM 1696 N N . ALA A 1 228 ? 7.400 2.252 1.316 1.00 96.81 228 ALA A N 1
ATOM 1697 C CA . ALA A 1 228 ? 8.755 2.676 1.661 1.00 96.81 228 ALA A CA 1
ATOM 1698 C C . ALA A 1 228 ? 9.619 2.963 0.423 1.00 96.81 228 ALA A C 1
ATOM 1700 O O . ALA A 1 228 ? 10.419 3.896 0.428 1.00 96.81 228 ALA A O 1
ATOM 1701 N N . ALA A 1 229 ? 9.442 2.203 -0.660 1.00 96.31 229 ALA A N 1
ATOM 1702 C CA . ALA A 1 229 ? 10.148 2.426 -1.920 1.00 96.31 229 ALA A CA 1
ATOM 1703 C C . ALA A 1 229 ? 9.636 3.650 -2.707 1.00 96.31 229 ALA A C 1
ATOM 1705 O O . ALA A 1 229 ? 10.325 4.113 -3.622 1.00 96.31 229 ALA A O 1
ATOM 1706 N N . THR A 1 230 ? 8.448 4.165 -2.372 1.00 95.44 230 THR A N 1
ATOM 1707 C CA . THR A 1 230 ? 7.772 5.276 -3.063 1.00 95.44 230 THR A CA 1
ATOM 1708 C C . THR A 1 230 ? 7.513 6.488 -2.163 1.00 95.44 230 THR A C 1
ATOM 1710 O O . THR A 1 230 ? 6.609 7.271 -2.441 1.00 95.44 230 THR A O 1
ATOM 1713 N N . THR A 1 231 ? 8.281 6.692 -1.090 1.00 93.00 231 THR A N 1
ATOM 1714 C CA . THR A 1 231 ? 8.061 7.817 -0.153 1.00 93.00 231 THR A CA 1
ATOM 1715 C C . THR A 1 231 ? 8.196 9.202 -0.781 1.00 93.00 231 THR A C 1
ATOM 1717 O O . THR A 1 231 ? 7.669 10.167 -0.231 1.00 93.00 231 THR A O 1
ATOM 1720 N N . ASP A 1 232 ? 8.899 9.299 -1.908 1.00 89.69 232 ASP A N 1
ATOM 1721 C CA . ASP A 1 232 ? 9.105 10.545 -2.656 1.00 89.69 232 ASP A CA 1
ATOM 1722 C C . ASP A 1 232 ? 8.020 10.775 -3.721 1.00 89.69 232 ASP A C 1
ATOM 1724 O O . ASP A 1 232 ? 8.097 11.718 -4.503 1.00 89.69 232 ASP A O 1
ATOM 1728 N N . THR A 1 233 ? 7.025 9.887 -3.793 1.00 88.31 233 THR A N 1
ATOM 1729 C CA . THR A 1 233 ? 5.887 10.028 -4.700 1.00 88.31 233 THR A CA 1
ATOM 1730 C C . THR A 1 233 ? 4.791 10.851 -4.038 1.00 88.31 233 THR A C 1
ATOM 1732 O O . THR A 1 233 ? 4.216 10.446 -3.023 1.00 88.31 233 THR A O 1
ATOM 1735 N N . ASP A 1 234 ? 4.472 11.987 -4.649 1.00 88.62 234 ASP A N 1
ATOM 1736 C CA . ASP A 1 234 ? 3.322 12.794 -4.269 1.00 88.62 234 ASP A CA 1
ATOM 1737 C C . ASP A 1 234 ? 2.088 12.293 -5.027 1.00 88.62 234 ASP A C 1
ATOM 1739 O O . ASP A 1 234 ? 1.991 12.388 -6.248 1.00 88.62 234 ASP A O 1
ATOM 1743 N N . CYS A 1 235 ? 1.146 11.725 -4.281 1.00 94.88 235 CYS A N 1
ATOM 1744 C CA . CYS A 1 235 ? -0.187 11.382 -4.754 1.00 94.88 235 CYS A CA 1
ATOM 1745 C C . CYS A 1 235 ? -1.200 11.799 -3.688 1.00 94.88 235 CYS A C 1
ATOM 1747 O O . CYS A 1 235 ? -0.888 11.837 -2.496 1.00 94.88 235 CYS A O 1
ATOM 1749 N N . GLU A 1 236 ? -2.413 12.124 -4.114 1.00 97.75 236 GLU A N 1
ATOM 1750 C CA . GLU A 1 236 ? -3.512 12.493 -3.222 1.00 97.75 236 GLU A CA 1
ATOM 1751 C C . GLU A 1 236 ? -4.221 11.246 -2.690 1.00 97.75 236 GLU A C 1
ATOM 1753 O O . GLU A 1 236 ? -4.625 11.187 -1.526 1.00 97.75 236 GLU A O 1
ATOM 1758 N N . THR A 1 237 ? -4.362 10.232 -3.546 1.00 98.31 237 THR A N 1
ATOM 1759 C CA . THR A 1 237 ? -5.072 8.988 -3.254 1.00 98.31 237 THR A CA 1
ATOM 1760 C C . THR A 1 237 ? -4.259 7.782 -3.704 1.00 98.31 237 THR A C 1
ATOM 1762 O O . THR A 1 237 ? -3.682 7.762 -4.790 1.00 98.31 237 THR A O 1
ATOM 1765 N N . VAL A 1 238 ? -4.273 6.743 -2.877 1.00 98.50 238 VAL A N 1
ATOM 1766 C CA . VAL A 1 238 ? -3.790 5.409 -3.214 1.00 98.50 238 VAL A CA 1
ATOM 1767 C C . VAL A 1 238 ? -4.973 4.465 -3.284 1.00 98.50 238 VAL A C 1
ATOM 1769 O O . VAL A 1 238 ? -5.767 4.371 -2.350 1.00 98.50 238 VAL A O 1
ATOM 1772 N N . GLU A 1 239 ? -5.089 3.749 -4.388 1.00 98.62 239 GLU A N 1
ATOM 1773 C CA . GLU A 1 239 ? -6.111 2.736 -4.579 1.00 98.62 239 GLU A CA 1
ATOM 1774 C C . GLU A 1 239 ? -5.532 1.349 -4.376 1.00 98.62 239 GLU A C 1
ATOM 1776 O O . GLU A 1 239 ? -4.550 0.966 -5.013 1.00 98.62 239 GLU A O 1
ATOM 1781 N N . LEU A 1 240 ? -6.194 0.572 -3.531 1.00 98.62 240 LEU A N 1
ATOM 1782 C CA . LEU A 1 240 ? -5.942 -0.850 -3.395 1.00 98.62 240 LEU A CA 1
ATOM 1783 C C . LEU A 1 240 ? -6.910 -1.573 -4.326 1.00 98.62 240 LEU A C 1
ATOM 1785 O O . LEU A 1 240 ? -8.110 -1.671 -4.052 1.00 98.62 240 LEU A O 1
ATOM 1789 N N . ALA A 1 241 ? -6.394 -2.038 -5.457 1.00 98.31 241 ALA A N 1
ATOM 1790 C CA . ALA A 1 241 ? -7.149 -2.762 -6.465 1.00 98.31 241 ALA A CA 1
ATOM 1791 C C . ALA A 1 241 ? -6.863 -4.266 -6.400 1.00 98.31 241 ALA A C 1
ATOM 1793 O O . ALA A 1 241 ? -5.835 -4.709 -5.880 1.00 98.31 241 ALA A O 1
ATOM 1794 N N . PHE A 1 242 ? -7.810 -5.054 -6.898 1.00 96.94 242 PHE A N 1
ATOM 1795 C CA . PHE A 1 242 ? -7.613 -6.469 -7.172 1.00 96.94 242 PHE A CA 1
ATOM 1796 C C . PHE A 1 242 ? -8.048 -6.766 -8.602 1.00 96.94 242 PHE A C 1
ATOM 1798 O O . PHE A 1 242 ? -9.226 -6.600 -8.939 1.00 96.94 242 PHE A O 1
ATOM 1805 N N . ARG A 1 243 ? -7.098 -7.199 -9.437 1.00 96.19 243 ARG A N 1
ATOM 1806 C CA . ARG A 1 243 ? -7.285 -7.487 -10.867 1.00 96.19 243 ARG A CA 1
ATOM 1807 C C . ARG A 1 243 ? -7.971 -6.332 -11.599 1.00 96.19 243 ARG A C 1
ATOM 1809 O O . ARG A 1 243 ? -8.977 -6.515 -12.285 1.00 96.19 243 ARG A O 1
ATOM 1816 N N . GLY A 1 244 ? -7.463 -5.124 -11.385 1.00 96.38 244 GLY A N 1
ATOM 1817 C CA . GLY A 1 244 ? -7.950 -3.889 -11.999 1.00 96.38 244 GLY A CA 1
ATOM 1818 C C . GLY A 1 244 ? -9.238 -3.324 -11.396 1.00 96.38 244 GLY A C 1
ATOM 1819 O O . GLY A 1 244 ? -9.690 -2.266 -11.827 1.00 96.38 244 GLY A O 1
ATOM 1820 N N 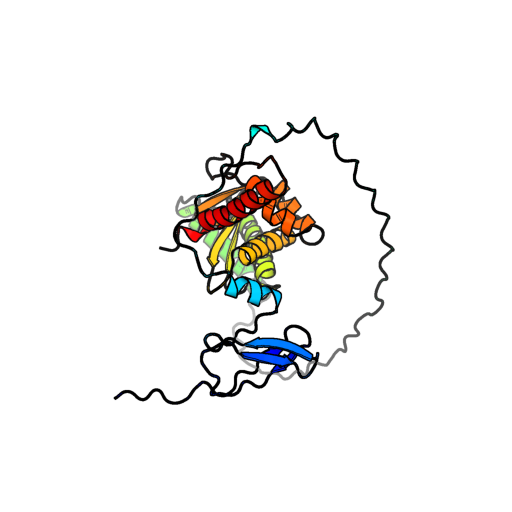. THR A 1 245 ? -9.839 -3.986 -10.400 1.00 96.81 245 THR A N 1
ATOM 1821 C CA . THR A 1 245 ? -11.039 -3.477 -9.721 1.00 96.81 245 THR A CA 1
ATOM 1822 C C . THR A 1 245 ? -10.652 -2.799 -8.407 1.00 96.81 245 THR A C 1
ATOM 1824 O O . THR A 1 245 ? -10.148 -3.492 -7.519 1.00 96.81 245 THR A O 1
ATOM 1827 N N . PRO A 1 246 ? -10.891 -1.485 -8.231 1.00 97.50 246 PRO A N 1
ATOM 1828 C CA . PRO A 1 246 ? -10.605 -0.804 -6.972 1.00 97.50 246 PRO A CA 1
ATOM 1829 C C . PRO A 1 246 ? -11.489 -1.363 -5.853 1.00 97.50 246 PRO A C 1
ATOM 1831 O O . PRO A 1 246 ? -12.699 -1.529 -6.019 1.00 97.50 246 PRO A O 1
ATOM 1834 N N . ARG A 1 247 ? -10.876 -1.666 -4.708 1.00 97.62 247 ARG A N 1
ATOM 1835 C CA . ARG A 1 247 ? -11.551 -2.207 -3.518 1.00 97.62 247 ARG A CA 1
ATOM 1836 C C . ARG A 1 247 ? -11.526 -1.229 -2.364 1.00 97.62 247 ARG A C 1
ATOM 1838 O O . ARG A 1 247 ? -12.547 -1.051 -1.712 1.00 97.62 247 ARG A O 1
ATOM 1845 N N . PHE A 1 248 ? -10.393 -0.564 -2.172 1.00 98.62 248 PHE A N 1
ATOM 1846 C CA . PHE A 1 248 ? -10.240 0.465 -1.157 1.00 98.62 248 PHE A CA 1
ATOM 1847 C C . PHE A 1 248 ? -9.493 1.672 -1.703 1.00 98.62 248 PHE A C 1
ATOM 1849 O O . PHE A 1 248 ? -8.687 1.562 -2.626 1.00 98.62 248 PHE A O 1
ATOM 1856 N N . LEU A 1 249 ? -9.766 2.818 -1.097 1.00 98.69 249 LEU A N 1
ATOM 1857 C CA . LEU A 1 249 ? -9.066 4.075 -1.297 1.00 98.69 249 LEU A CA 1
ATOM 1858 C C . LEU A 1 249 ? -8.392 4.461 0.018 1.00 98.69 249 LEU A C 1
ATOM 1860 O O . LEU A 1 249 ? -8.945 4.240 1.094 1.00 98.69 249 LEU A O 1
ATOM 1864 N N . MET A 1 250 ? -7.228 5.081 -0.067 1.00 98.19 250 MET A N 1
ATOM 1865 C CA . MET A 1 250 ? -6.459 5.562 1.071 1.00 98.19 250 MET A CA 1
ATOM 1866 C C . MET A 1 250 ? -5.867 6.925 0.736 1.00 98.19 250 MET A C 1
ATOM 1868 O O . MET A 1 250 ? -5.524 7.195 -0.412 1.00 98.19 250 MET A O 1
ATOM 1872 N N . ASN A 1 251 ? -5.736 7.796 1.732 1.00 98.19 251 ASN A N 1
ATOM 1873 C CA . ASN A 1 251 ? -5.081 9.083 1.536 1.00 98.19 251 ASN A CA 1
ATOM 1874 C C . ASN A 1 251 ? -3.574 8.892 1.257 1.00 98.19 251 ASN A C 1
ATOM 1876 O O . ASN A 1 251 ? -2.901 8.114 1.940 1.00 98.19 251 ASN A O 1
ATOM 1880 N N . GLY A 1 252 ? -3.045 9.606 0.262 1.00 97.88 252 GLY A N 1
ATOM 1881 C CA . GLY A 1 252 ? -1.651 9.481 -0.163 1.00 97.88 252 GLY A CA 1
ATOM 1882 C C . GLY A 1 252 ? -0.627 9.973 0.864 1.00 97.88 252 GLY A C 1
ATOM 1883 O O . GLY A 1 252 ? 0.463 9.407 0.946 1.00 97.88 252 GLY A O 1
ATOM 1884 N N . ASP A 1 253 ? -0.970 10.941 1.720 1.00 97.62 253 ASP A N 1
ATOM 1885 C CA . ASP A 1 253 ? -0.089 11.367 2.817 1.00 97.62 253 ASP A CA 1
ATOM 1886 C C . ASP A 1 253 ? 0.023 10.277 3.884 1.00 97.62 253 ASP A C 1
ATOM 1888 O O . ASP A 1 253 ? 1.115 10.002 4.383 1.00 97.62 253 ASP A O 1
ATOM 1892 N N . TYR A 1 254 ? -1.082 9.594 4.199 1.00 97.62 254 TYR A N 1
ATOM 1893 C CA . TYR A 1 254 ? -1.031 8.439 5.094 1.00 97.62 254 TYR A CA 1
ATOM 1894 C C . TYR A 1 254 ? -0.201 7.296 4.490 1.00 97.62 254 TYR A C 1
ATOM 1896 O O . TYR A 1 254 ? 0.651 6.739 5.179 1.00 97.62 254 TYR A O 1
ATOM 1904 N N . PHE A 1 255 ? -0.347 7.005 3.192 1.00 97.81 255 PHE A N 1
ATOM 1905 C CA . PHE A 1 255 ? 0.510 6.026 2.510 1.00 97.81 255 PHE A CA 1
ATOM 1906 C C . PHE A 1 255 ? 2.001 6.389 2.590 1.00 97.81 255 PHE A C 1
ATOM 1908 O O . PHE A 1 255 ? 2.846 5.534 2.855 1.00 97.81 255 PHE A O 1
ATOM 1915 N N . ARG A 1 256 ? 2.335 7.674 2.435 1.00 96.81 256 ARG A N 1
ATOM 1916 C CA . ARG A 1 256 ? 3.706 8.174 2.590 1.00 96.81 256 ARG A CA 1
ATOM 1917 C C . ARG A 1 256 ? 4.219 7.997 4.018 1.00 96.81 256 ARG A C 1
ATOM 1919 O O . ARG A 1 256 ? 5.375 7.615 4.207 1.00 96.81 256 ARG A O 1
ATOM 1926 N N . THR A 1 257 ? 3.366 8.233 5.013 1.00 96.06 257 THR A N 1
ATOM 1927 C CA . THR A 1 257 ? 3.669 7.976 6.428 1.00 96.06 257 THR A CA 1
ATOM 1928 C C . THR A 1 257 ? 3.995 6.502 6.661 1.00 96.06 257 THR A C 1
ATOM 1930 O O . THR A 1 257 ? 5.040 6.219 7.241 1.00 96.06 257 THR A O 1
ATOM 1933 N N . LEU A 1 258 ? 3.205 5.567 6.115 1.00 96.62 258 LEU A N 1
ATOM 1934 C CA . LEU A 1 258 ? 3.492 4.126 6.202 1.00 96.62 258 LEU A CA 1
ATOM 1935 C C . LEU A 1 258 ? 4.890 3.781 5.678 1.00 96.62 258 LEU A C 1
ATOM 1937 O O . LEU A 1 258 ? 5.623 3.018 6.308 1.00 96.62 258 LEU A O 1
ATOM 1941 N N . GLY A 1 259 ? 5.280 4.369 4.544 1.00 95.75 259 GLY A N 1
ATOM 1942 C CA . GLY A 1 259 ? 6.605 4.162 3.969 1.00 95.75 259 GLY A CA 1
ATOM 1943 C C . GLY A 1 259 ? 7.739 4.692 4.848 1.00 95.75 259 GLY A C 1
ATOM 1944 O O . GLY A 1 259 ? 8.736 4.002 5.056 1.00 95.75 259 GLY A O 1
ATOM 1945 N N . ARG A 1 260 ? 7.578 5.893 5.418 1.00 95.38 260 ARG A N 1
ATOM 1946 C CA . ARG A 1 260 ? 8.575 6.515 6.313 1.00 95.38 260 ARG A CA 1
ATOM 1947 C C . ARG A 1 260 ? 8.719 5.770 7.637 1.00 95.38 260 ARG A C 1
ATOM 1949 O O . ARG A 1 260 ? 9.818 5.676 8.176 1.00 95.38 260 ARG A O 1
ATOM 1956 N N . GLU A 1 261 ? 7.615 5.246 8.150 1.00 94.94 261 GLU A N 1
ATOM 1957 C CA . GLU A 1 261 ? 7.551 4.553 9.435 1.00 94.94 261 GLU A CA 1
ATOM 1958 C C . GLU A 1 261 ? 7.908 3.065 9.337 1.00 94.94 261 GLU A C 1
ATOM 1960 O O . GLU A 1 261 ? 8.111 2.410 10.360 1.00 94.94 261 GLU A O 1
ATOM 1965 N N . ARG A 1 262 ? 8.070 2.528 8.121 1.00 92.94 262 ARG A N 1
ATOM 1966 C CA . ARG A 1 262 ? 8.317 1.104 7.857 1.00 92.94 262 ARG A CA 1
ATOM 1967 C C . ARG A 1 262 ? 9.451 0.485 8.679 1.00 92.94 262 ARG A C 1
ATOM 1969 O O . ARG A 1 262 ? 9.382 -0.706 8.999 1.00 92.94 262 ARG A O 1
ATOM 1976 N N . SER A 1 263 ? 10.509 1.248 8.954 1.00 87.88 263 SER A N 1
ATOM 1977 C CA . SER A 1 263 ? 11.706 0.787 9.672 1.00 87.88 263 SER A CA 1
ATOM 1978 C C . SER A 1 263 ? 11.732 1.168 11.155 1.00 87.88 263 SER A C 1
ATOM 1980 O O . SER A 1 263 ? 12.544 0.620 11.898 1.00 87.88 263 SER A O 1
ATOM 1982 N N . THR A 1 264 ? 10.870 2.087 11.595 1.00 86.56 264 THR A N 1
ATOM 1983 C CA . THR A 1 264 ? 10.926 2.696 12.935 1.00 86.56 264 THR A CA 1
ATOM 1984 C C . THR A 1 264 ? 9.702 2.388 13.791 1.00 86.56 264 THR A C 1
ATOM 1986 O O . THR A 1 264 ? 9.825 2.301 15.013 1.00 86.56 264 THR A O 1
ATOM 1989 N N . GLN A 1 265 ? 8.530 2.198 13.183 1.00 84.94 265 GLN A N 1
ATOM 1990 C CA . GLN A 1 265 ? 7.296 1.894 13.894 1.00 84.94 265 GLN A CA 1
ATOM 1991 C C . GLN A 1 265 ? 7.163 0.393 14.164 1.00 84.94 265 GLN A C 1
ATOM 1993 O O . GLN A 1 265 ? 7.599 -0.456 13.388 1.00 84.94 265 GLN A O 1
ATOM 1998 N N . ASN A 1 266 ? 6.519 0.063 15.286 1.00 86.25 266 ASN A N 1
ATOM 1999 C CA . ASN A 1 266 ? 6.118 -1.302 15.593 1.00 86.25 266 ASN A CA 1
ATOM 2000 C C . ASN A 1 266 ? 5.071 -1.783 14.564 1.00 86.25 266 ASN A C 1
ATOM 2002 O O . ASN A 1 266 ? 3.958 -1.250 14.571 1.00 86.25 266 ASN A O 1
ATOM 2006 N N . PRO A 1 267 ? 5.360 -2.825 13.756 1.00 87.19 267 PRO A N 1
ATOM 2007 C CA . PRO A 1 267 ? 4.432 -3.327 12.742 1.00 87.19 267 PRO A CA 1
ATOM 2008 C C . PRO A 1 267 ? 3.061 -3.722 13.302 1.00 87.19 267 PRO A C 1
ATOM 2010 O O . PRO A 1 267 ? 2.055 -3.620 12.606 1.00 87.19 267 PRO A O 1
ATOM 2013 N N . ALA A 1 268 ? 2.999 -4.143 14.570 1.00 89.19 268 ALA A N 1
ATOM 2014 C CA . ALA A 1 268 ? 1.742 -4.497 15.221 1.00 89.19 268 ALA A CA 1
ATOM 2015 C C . ALA A 1 268 ? 0.798 -3.296 15.368 1.00 89.19 268 ALA A C 1
ATOM 2017 O O . ALA A 1 268 ? -0.414 -3.473 15.323 1.00 89.19 268 ALA A O 1
ATOM 2018 N N . TYR A 1 269 ? 1.333 -2.084 15.540 1.00 91.56 269 TYR A N 1
ATOM 2019 C CA . TYR A 1 269 ? 0.509 -0.879 15.586 1.00 91.56 269 TYR A CA 1
ATOM 2020 C C . TYR A 1 269 ? -0.086 -0.586 14.209 1.00 91.56 269 TYR A C 1
ATOM 2022 O O . TYR A 1 269 ? -1.298 -0.437 14.095 1.00 91.56 269 TYR A O 1
ATOM 2030 N N . THR A 1 270 ? 0.750 -0.606 13.166 1.00 95.12 270 THR A N 1
ATOM 2031 C CA . THR A 1 270 ? 0.330 -0.383 11.778 1.00 95.12 270 THR A CA 1
ATOM 2032 C C . THR A 1 270 ? -0.765 -1.357 11.363 1.00 95.12 270 THR A C 1
ATOM 2034 O O . THR A 1 270 ? -1.794 -0.939 10.852 1.00 95.12 270 THR A O 1
ATOM 2037 N N . ILE A 1 271 ? -0.579 -2.654 11.629 1.00 95.06 271 ILE A N 1
ATOM 2038 C CA . ILE A 1 271 ? -1.553 -3.705 11.291 1.00 95.06 271 ILE A CA 1
ATOM 2039 C C . ILE A 1 271 ? -2.930 -3.402 11.893 1.00 95.06 271 ILE A C 1
ATOM 2041 O O . ILE A 1 271 ? -3.949 -3.593 11.236 1.00 95.06 271 ILE A O 1
ATOM 2045 N N . ARG A 1 272 ? -2.964 -2.920 13.137 1.00 93.94 272 ARG A N 1
ATOM 2046 C CA . ARG A 1 272 ? -4.206 -2.714 13.885 1.00 93.94 272 ARG A CA 1
ATOM 2047 C C . ARG A 1 272 ? -4.986 -1.486 13.443 1.00 93.94 272 ARG A C 1
ATOM 2049 O O . ARG A 1 272 ? -6.207 -1.525 13.442 1.00 93.94 272 ARG A O 1
ATOM 2056 N N . THR A 1 273 ? -4.297 -0.404 13.102 1.00 95.56 273 THR A N 1
ATOM 2057 C CA . THR A 1 273 ? -4.950 0.873 12.785 1.00 95.56 273 THR A CA 1
ATOM 2058 C C . THR A 1 273 ? -5.114 1.101 11.288 1.00 95.56 273 THR A C 1
ATOM 2060 O O . THR A 1 273 ? -5.956 1.894 10.885 1.00 95.56 273 THR A O 1
ATOM 2063 N N . PHE A 1 274 ? -4.377 0.377 10.440 1.00 98.06 274 PHE A N 1
ATOM 2064 C CA . PHE A 1 274 ? -4.446 0.520 8.985 1.00 98.06 274 PHE A CA 1
ATOM 2065 C C . PHE A 1 274 ? -5.869 0.438 8.385 1.00 98.06 274 PHE A C 1
ATOM 2067 O O . PHE A 1 274 ? -6.182 1.297 7.557 1.00 98.06 274 PHE A O 1
ATOM 2074 N N . PRO A 1 275 ? -6.763 -0.495 8.791 1.00 98.44 275 PRO A N 1
ATOM 2075 C CA . PRO A 1 275 ? -8.141 -0.531 8.280 1.00 98.44 275 PRO A CA 1
ATOM 2076 C C . PRO A 1 275 ? -8.901 0.788 8.455 1.00 98.44 275 PRO A C 1
ATOM 2078 O O . PRO A 1 275 ? -9.633 1.207 7.559 1.00 98.44 275 PRO A O 1
ATOM 2081 N N . GLU A 1 276 ? -8.674 1.489 9.566 1.00 98.00 276 GLU A N 1
ATOM 2082 C CA . GLU A 1 276 ? -9.334 2.753 9.907 1.00 98.00 276 GLU A CA 1
ATOM 2083 C C . GLU A 1 276 ? -8.951 3.904 8.956 1.00 98.00 276 GLU A C 1
ATOM 2085 O O . GLU A 1 276 ? -9.569 4.966 8.973 1.00 98.00 276 GLU A O 1
ATOM 2090 N N . HIS A 1 277 ? -7.946 3.721 8.098 1.00 98.19 277 HIS A N 1
ATOM 2091 C CA . HIS A 1 277 ? -7.536 4.707 7.096 1.00 98.19 277 HIS A CA 1
ATOM 2092 C C . HIS A 1 277 ? -8.063 4.404 5.690 1.00 98.19 277 HIS A C 1
ATOM 2094 O O . HIS A 1 277 ? -7.756 5.136 4.742 1.00 98.19 277 HIS A O 1
ATOM 2100 N N . LEU A 1 278 ? -8.866 3.348 5.545 1.00 98.56 278 LEU A N 1
ATOM 2101 C CA . LEU A 1 278 ? -9.433 2.941 4.270 1.00 98.56 278 LEU A CA 1
ATOM 2102 C C . LEU A 1 278 ? -10.843 3.489 4.067 1.00 98.56 278 LEU A C 1
ATOM 2104 O O . LEU A 1 278 ? -11.683 3.539 4.968 1.00 98.56 278 LEU A O 1
ATOM 2108 N N . ARG A 1 279 ? -11.120 3.844 2.817 1.00 98.69 279 ARG A N 1
ATOM 2109 C CA . ARG A 1 279 ? -12.442 4.193 2.307 1.00 98.69 279 ARG A CA 1
ATOM 2110 C C . ARG A 1 279 ? -12.855 3.209 1.224 1.00 98.69 279 ARG A C 1
ATOM 2112 O O . ARG A 1 279 ? -12.017 2.620 0.549 1.00 98.69 279 ARG A O 1
ATOM 2119 N N . THR A 1 280 ? -14.152 3.042 1.039 1.00 98.25 280 THR A N 1
ATOM 2120 C CA . THR A 1 280 ? -14.722 2.317 -0.097 1.00 98.25 280 THR A CA 1
ATOM 2121 C C . THR A 1 280 ? -14.506 3.113 -1.394 1.00 98.25 280 THR A C 1
ATOM 2123 O O . THR A 1 280 ? -14.228 4.315 -1.340 1.00 98.25 280 THR A O 1
ATOM 2126 N N . PRO A 1 281 ? -14.701 2.510 -2.582 1.00 97.38 281 PRO A N 1
ATOM 2127 C CA . PRO A 1 281 ? -14.633 3.240 -3.849 1.00 97.38 281 PRO A CA 1
ATOM 2128 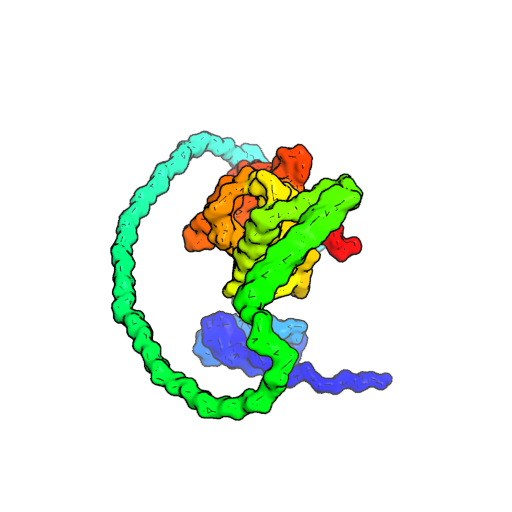C C . PRO A 1 281 ? -15.688 4.352 -3.977 1.00 97.38 281 PRO A C 1
ATOM 2130 O O . PRO A 1 281 ? -15.504 5.274 -4.764 1.00 97.38 281 PRO A O 1
ATOM 2133 N N . SER A 1 282 ? -16.773 4.306 -3.190 1.00 96.81 282 SER A N 1
ATOM 2134 C CA . SER A 1 282 ? -17.751 5.401 -3.090 1.00 96.81 282 SER A CA 1
ATOM 2135 C C . SER A 1 282 ? -17.316 6.522 -2.137 1.00 96.81 282 SER A C 1
ATOM 2137 O O . SER A 1 282 ? -18.063 7.476 -1.937 1.00 96.81 282 SER A O 1
ATOM 2139 N N . GLY A 1 283 ? -16.133 6.414 -1.526 1.00 96.19 283 GLY A N 1
ATOM 2140 C CA . GLY A 1 283 ? -15.552 7.414 -0.631 1.00 96.19 283 GLY A CA 1
ATOM 2141 C C . GLY A 1 283 ? -16.037 7.342 0.819 1.00 96.19 283 GLY A C 1
ATOM 2142 O O . GLY A 1 283 ? -15.598 8.151 1.636 1.00 96.19 283 GLY A O 1
ATOM 2143 N N . THR A 1 284 ? -16.907 6.390 1.167 1.00 97.50 284 THR A N 1
ATOM 2144 C CA . THR A 1 284 ? -17.347 6.197 2.558 1.00 97.50 284 THR A CA 1
ATOM 2145 C C . THR A 1 284 ? -16.258 5.504 3.360 1.00 97.50 284 THR A C 1
ATOM 2147 O O . THR A 1 284 ? -15.494 4.714 2.815 1.00 97.50 284 THR A O 1
ATOM 2150 N N . GLN A 1 285 ? -16.199 5.762 4.661 1.00 98.00 285 GLN A N 1
ATOM 2151 C CA . GLN A 1 285 ? -15.289 5.053 5.557 1.00 98.00 285 GLN A CA 1
ATOM 2152 C C . GLN A 1 285 ? -15.523 3.532 5.471 1.00 98.00 285 GLN A C 1
ATOM 2154 O O . GLN A 1 285 ? -16.673 3.098 5.544 1.00 98.00 285 GLN A O 1
ATOM 2159 N N . ALA A 1 286 ? -14.461 2.742 5.269 1.00 97.44 286 ALA A N 1
ATOM 2160 C CA . ALA A 1 286 ? -14.573 1.289 5.105 1.00 97.44 286 ALA A CA 1
ATOM 2161 C C . ALA A 1 286 ? -14.638 0.555 6.452 1.00 97.44 286 ALA A C 1
ATOM 2163 O O . ALA A 1 286 ? -15.445 -0.355 6.608 1.00 97.44 286 ALA A O 1
ATOM 2164 N N . PHE A 1 287 ? -13.834 0.994 7.423 1.00 97.94 287 PHE A N 1
ATOM 2165 C CA . PHE A 1 287 ? -13.767 0.423 8.770 1.00 97.94 287 PHE A CA 1
ATOM 2166 C C . PHE A 1 287 ? -13.894 1.529 9.815 1.00 97.94 287 PHE A C 1
ATOM 2168 O O . PHE A 1 287 ? -13.382 2.637 9.626 1.00 97.94 287 PHE A O 1
ATOM 2175 N N . GLN A 1 288 ? -14.621 1.257 10.894 1.00 96.00 288 GLN A N 1
ATOM 2176 C CA . GLN A 1 288 ? -14.851 2.238 11.952 1.00 96.00 288 GLN A CA 1
ATOM 2177 C C . GLN A 1 288 ? -13.646 2.321 12.890 1.00 96.00 288 GLN A C 1
ATOM 2179 O O . GLN A 1 288 ? -12.866 1.384 13.004 1.00 96.00 288 GLN A O 1
ATOM 2184 N N . GLN A 1 289 ? -13.508 3.451 13.580 1.00 95.88 289 GLN A N 1
ATOM 2185 C CA . GLN A 1 289 ? -12.541 3.570 14.666 1.00 95.88 289 GLN A CA 1
ATOM 2186 C C . GLN A 1 289 ? -13.120 2.949 15.932 1.00 95.88 289 GLN A C 1
ATOM 2188 O O . GLN A 1 289 ? -14.256 3.243 16.316 1.00 95.88 289 GLN A O 1
ATOM 2193 N N . TRP A 1 290 ? -12.326 2.123 16.602 1.00 94.88 290 TRP A N 1
ATOM 2194 C CA . TRP A 1 290 ? -12.754 1.445 17.818 1.00 94.88 290 TRP A CA 1
ATOM 2195 C C . TRP A 1 290 ? -12.382 2.244 19.062 1.00 94.88 290 TRP A C 1
ATOM 2197 O O . TRP A 1 290 ? -11.263 2.731 19.217 1.00 94.88 290 TRP A O 1
ATOM 2207 N N . THR A 1 291 ? -13.331 2.342 19.990 1.00 93.06 291 THR A N 1
ATOM 2208 C CA . THR A 1 291 ? -13.140 2.966 21.304 1.00 93.06 291 THR A CA 1
ATOM 2209 C C . THR A 1 291 ? -13.522 1.977 22.402 1.00 93.06 291 THR A C 1
ATOM 2211 O O . THR A 1 291 ? -14.332 1.078 22.180 1.00 93.06 291 THR A O 1
ATOM 2214 N N . GLY A 1 292 ? -12.917 2.103 23.586 1.00 93.50 292 GLY A N 1
ATOM 2215 C CA . GLY A 1 292 ? -13.185 1.223 24.727 1.00 93.50 292 GLY A CA 1
ATOM 2216 C C . GLY A 1 292 ? -11.918 0.668 25.375 1.00 93.50 292 GLY A C 1
ATOM 2217 O O . GLY A 1 292 ? -10.839 1.253 25.280 1.00 93.50 292 GLY A O 1
ATOM 2218 N N . GLY A 1 293 ? -12.053 -0.466 26.068 1.00 93.56 293 GLY A N 1
ATOM 2219 C CA . GLY A 1 293 ? -10.933 -1.129 26.737 1.00 93.56 293 GLY A CA 1
ATO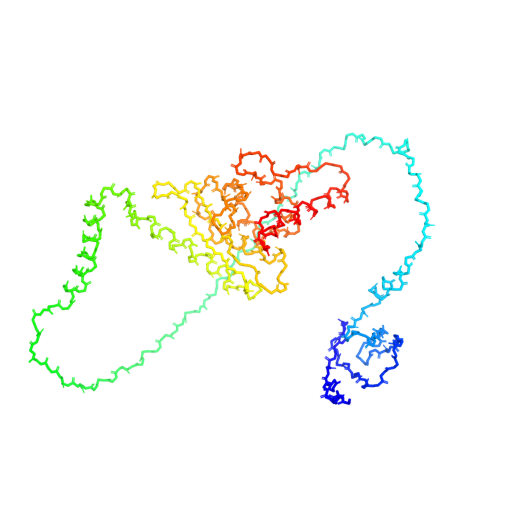M 2220 C C . GLY A 1 293 ? -9.903 -1.675 25.744 1.00 93.56 293 GLY A C 1
ATOM 2221 O O . GLY A 1 293 ? -10.265 -2.225 24.706 1.00 93.56 293 GLY A O 1
ATOM 2222 N N . VAL A 1 294 ? -8.615 -1.578 26.091 1.00 90.31 294 VAL A N 1
ATOM 2223 C CA . VAL A 1 294 ? -7.480 -1.900 25.199 1.00 90.31 294 VAL A CA 1
ATOM 2224 C C . VAL A 1 294 ? -7.586 -3.290 24.564 1.00 90.31 294 VAL A C 1
ATOM 2226 O O . VAL A 1 294 ? -7.281 -3.441 23.383 1.00 90.31 294 VAL A O 1
ATOM 2229 N N . LEU A 1 295 ? -8.030 -4.298 25.324 1.00 92.31 295 LEU A N 1
ATOM 2230 C CA . LEU A 1 295 ? -8.167 -5.671 24.831 1.00 92.31 295 LEU A CA 1
ATOM 2231 C C . LEU A 1 295 ? -9.331 -5.826 23.838 1.00 92.31 295 LEU A C 1
ATOM 2233 O O . LEU A 1 295 ? -9.184 -6.519 22.837 1.00 92.31 295 LEU A O 1
ATOM 2237 N N . GLY A 1 296 ? -10.460 -5.156 24.089 1.00 92.06 296 GLY A N 1
ATOM 2238 C CA . GLY A 1 296 ? -11.618 -5.180 23.189 1.00 92.06 296 GLY A CA 1
ATOM 2239 C C . GLY A 1 296 ? -11.326 -4.454 21.878 1.00 92.06 296 GLY A C 1
ATOM 2240 O O . GLY A 1 296 ? -11.526 -5.013 20.806 1.00 92.06 296 GLY A O 1
ATOM 2241 N N . VAL A 1 297 ? -10.738 -3.256 21.968 1.00 94.62 297 VAL A N 1
ATOM 2242 C CA . VAL A 1 297 ? -10.291 -2.480 20.799 1.00 94.62 297 VAL A CA 1
ATOM 2243 C C . VAL A 1 297 ? -9.274 -3.270 19.973 1.00 94.62 297 VAL A C 1
ATOM 2245 O O . VAL A 1 297 ? -9.371 -3.305 18.753 1.00 94.62 297 VAL A O 1
ATOM 2248 N N . PHE A 1 298 ? -8.324 -3.956 20.622 1.00 93.75 298 PHE A N 1
ATOM 2249 C CA . PHE A 1 298 ? -7.375 -4.835 19.932 1.00 93.75 298 PHE A CA 1
ATOM 2250 C C . PHE A 1 298 ? -8.077 -5.925 19.118 1.00 93.75 298 PHE A C 1
ATOM 2252 O O . PHE A 1 298 ? -7.710 -6.160 17.967 1.00 93.75 298 PHE A O 1
ATOM 2259 N N . ALA A 1 299 ? -9.039 -6.618 19.731 1.00 94.69 299 ALA A N 1
ATOM 2260 C CA . ALA A 1 299 ? -9.716 -7.746 19.107 1.00 94.69 299 ALA A CA 1
ATOM 2261 C C . ALA A 1 299 ? -10.488 -7.312 17.854 1.00 94.69 299 ALA A C 1
ATOM 2263 O O . ALA A 1 299 ? -10.339 -7.942 16.806 1.00 94.69 299 ALA A O 1
ATOM 2264 N N . GLU A 1 300 ? -11.234 -6.208 17.936 1.00 97.44 300 GLU A N 1
ATOM 2265 C CA . GLU A 1 300 ? -11.981 -5.685 16.788 1.00 97.44 300 GLU A CA 1
ATOM 2266 C C . GLU A 1 300 ? -1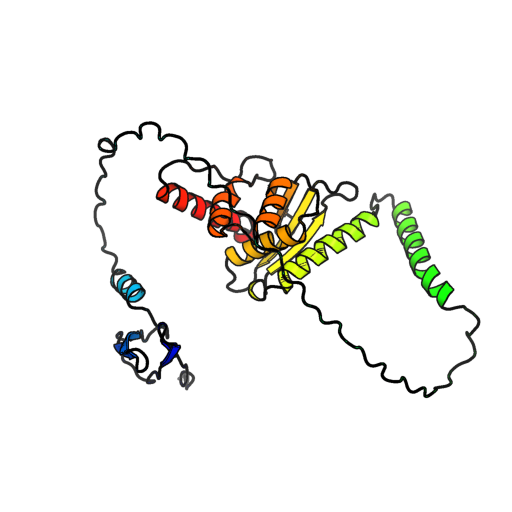1.053 -5.131 15.695 1.00 97.44 300 GLU A C 1
ATOM 2268 O O . GLU A 1 300 ? -11.233 -5.449 14.525 1.00 97.44 300 GLU A O 1
ATOM 2273 N N . GLN A 1 301 ? -9.970 -4.433 16.048 1.00 96.75 301 GLN A N 1
ATOM 2274 C CA . GLN A 1 301 ? -8.969 -3.985 15.067 1.00 96.75 301 GLN A CA 1
ATOM 2275 C C . GLN A 1 301 ? -8.336 -5.147 14.286 1.00 96.75 301 GLN A C 1
ATOM 2277 O O . GLN A 1 301 ? -8.139 -5.073 13.072 1.00 96.75 301 GLN A O 1
ATOM 2282 N N . MET A 1 302 ? -8.022 -6.255 14.964 1.00 97.06 302 MET A N 1
ATOM 2283 C CA . MET A 1 302 ? -7.496 -7.444 14.290 1.00 97.06 302 MET A CA 1
ATOM 2284 C C . MET A 1 302 ? -8.546 -8.142 13.425 1.00 97.06 302 MET A C 1
ATOM 2286 O O . MET A 1 302 ? -8.200 -8.748 12.407 1.00 97.06 302 MET A O 1
ATOM 2290 N N . LYS A 1 303 ? -9.821 -8.076 13.812 1.00 97.25 303 LYS A N 1
ATOM 2291 C CA . LYS A 1 303 ? -10.926 -8.565 12.990 1.00 97.25 303 LYS A CA 1
ATOM 2292 C C . LYS A 1 303 ? -11.065 -7.723 11.721 1.00 97.25 303 LYS A C 1
ATOM 2294 O O . LYS A 1 303 ? -11.068 -8.311 10.644 1.00 97.25 303 LYS A O 1
ATOM 2299 N N . ASP A 1 304 ? -11.033 -6.397 11.832 1.00 97.94 304 ASP A N 1
ATOM 2300 C CA . ASP A 1 304 ? -11.073 -5.474 10.691 1.00 97.94 304 ASP A CA 1
ATOM 2301 C C . ASP A 1 304 ? -9.895 -5.686 9.738 1.00 97.94 304 ASP A C 1
ATOM 2303 O O . ASP A 1 304 ? -10.073 -5.730 8.523 1.00 97.94 304 ASP A O 1
ATOM 2307 N N . PHE A 1 305 ? -8.686 -5.899 10.267 1.00 97.56 305 PHE A N 1
ATOM 2308 C CA . PHE A 1 305 ? -7.521 -6.229 9.444 1.00 97.56 305 PHE A CA 1
ATOM 2309 C C . PHE A 1 305 ? -7.731 -7.514 8.636 1.00 97.56 305 PHE A C 1
ATOM 2311 O O . PHE A 1 305 ? -7.444 -7.571 7.438 1.00 97.56 305 PHE A O 1
ATOM 2318 N N . ASN A 1 306 ? -8.267 -8.558 9.270 1.00 96.06 306 ASN A N 1
ATOM 2319 C CA . ASN A 1 306 ? -8.572 -9.801 8.574 1.00 96.06 306 ASN A CA 1
ATOM 2320 C C . ASN A 1 306 ? -9.678 -9.612 7.533 1.00 96.06 306 ASN A C 1
ATOM 2322 O O . ASN A 1 306 ? -9.521 -10.084 6.404 1.00 96.06 306 ASN A O 1
ATOM 2326 N N . GLU A 1 307 ? -10.758 -8.930 7.899 1.00 96.62 307 GLU A N 1
ATOM 2327 C CA . GLU A 1 307 ? -11.906 -8.692 7.033 1.00 96.62 307 GLU A CA 1
ATOM 2328 C C . GLU A 1 307 ? -11.532 -7.839 5.817 1.00 96.62 307 GLU A C 1
ATOM 2330 O O . GLU A 1 307 ? -11.919 -8.165 4.697 1.00 96.62 307 GLU A O 1
ATOM 2335 N N . MET A 1 308 ? -10.699 -6.814 5.993 1.00 97.06 308 MET A N 1
ATOM 2336 C CA . MET A 1 308 ? -10.163 -6.014 4.895 1.00 97.06 308 MET A CA 1
ATOM 2337 C C . MET A 1 308 ? -9.479 -6.870 3.837 1.00 97.06 308 MET A C 1
ATOM 2339 O O . MET A 1 308 ? -9.753 -6.708 2.652 1.00 97.06 308 MET A O 1
ATOM 2343 N N . HIS A 1 309 ? -8.605 -7.795 4.228 1.00 96.31 309 HIS A N 1
ATOM 2344 C CA . HIS A 1 309 ? -7.946 -8.669 3.261 1.00 96.31 309 HIS A CA 1
ATOM 2345 C C . HIS A 1 309 ? -8.933 -9.601 2.543 1.00 96.31 309 HIS A C 1
ATOM 2347 O O . HIS A 1 309 ? -8.792 -9.836 1.339 1.00 96.31 309 HIS A O 1
ATOM 2353 N N . ASP A 1 310 ? -9.963 -10.078 3.246 1.00 94.25 310 ASP A N 1
ATOM 2354 C CA . ASP A 1 310 ? -11.016 -10.896 2.638 1.00 94.25 310 ASP A CA 1
ATOM 2355 C C . ASP A 1 310 ? -11.831 -10.085 1.622 1.00 94.25 310 ASP A C 1
ATOM 2357 O O . ASP A 1 310 ? -12.063 -10.541 0.501 1.00 94.25 310 ASP A O 1
ATOM 2361 N N . GLN A 1 311 ? -12.195 -8.848 1.964 1.00 95.00 311 GLN A N 1
ATOM 2362 C CA . GLN A 1 311 ? -12.885 -7.915 1.072 1.00 95.00 311 GLN A CA 1
ATOM 2363 C C . GLN A 1 311 ? -12.002 -7.440 -0.096 1.00 95.00 311 GLN A C 1
ATOM 2365 O O . GLN A 1 311 ? -12.509 -7.195 -1.194 1.00 95.00 311 GLN A O 1
ATOM 2370 N N . TRP A 1 312 ? -10.686 -7.339 0.106 1.00 95.56 312 TRP A N 1
ATOM 2371 C CA . TRP A 1 312 ? -9.745 -6.921 -0.929 1.00 95.56 312 TRP A CA 1
ATOM 2372 C C . TRP A 1 312 ? -9.577 -8.006 -2.000 1.00 95.56 312 TRP A C 1
ATOM 2374 O O . TRP A 1 312 ? -9.773 -7.735 -3.185 1.00 95.56 312 TRP A O 1
ATOM 2384 N N . TYR A 1 313 ? -9.247 -9.240 -1.609 1.00 92.75 313 TYR A N 1
ATOM 2385 C CA . TYR A 1 313 ? -8.946 -10.315 -2.567 1.00 92.75 313 TYR A CA 1
ATOM 2386 C C . TYR A 1 313 ? -9.540 -11.688 -2.220 1.00 92.75 313 TYR A C 1
ATOM 2388 O O . TYR A 1 313 ? -9.539 -12.574 -3.074 1.00 92.75 313 TYR A O 1
ATOM 2396 N N . GLY A 1 314 ? -10.083 -11.888 -1.016 1.00 82.19 314 GLY A N 1
ATOM 2397 C CA . GLY A 1 314 ? -10.653 -13.171 -0.581 1.00 82.19 314 GLY A CA 1
ATOM 2398 C C . GLY A 1 314 ? -11.968 -13.559 -1.272 1.00 82.19 314 GLY A C 1
ATOM 2399 O O . GLY A 1 314 ? -12.187 -14.736 -1.555 1.00 82.19 314 GLY A O 1
ATOM 2400 N N . TYR A 1 315 ? -12.831 -12.596 -1.615 1.00 60.94 315 TYR A N 1
ATOM 2401 C CA . TYR A 1 315 ? -14.148 -12.888 -2.214 1.00 60.94 315 TYR A CA 1
ATOM 2402 C C . TYR A 1 315 ? -14.153 -13.109 -3.737 1.00 60.94 315 TYR A C 1
ATOM 2404 O O . TYR A 1 315 ? -15.169 -13.531 -4.283 1.00 60.94 315 TYR A O 1
ATOM 2412 N N . ALA A 1 316 ? -13.041 -12.867 -4.436 1.00 49.31 316 ALA A N 1
ATOM 2413 C CA . ALA A 1 316 ? -12.958 -12.979 -5.899 1.00 49.31 316 ALA A CA 1
ATOM 2414 C C . ALA A 1 316 ? -12.213 -14.240 -6.392 1.00 49.31 316 ALA A C 1
ATOM 2416 O O . ALA A 1 316 ? -11.890 -14.346 -7.575 1.00 49.31 316 ALA A O 1
ATOM 2417 N N . ALA A 1 317 ? -11.928 -15.190 -5.494 1.00 41.91 317 ALA A N 1
ATOM 2418 C CA . ALA A 1 317 ? -11.247 -16.451 -5.798 1.00 41.91 317 ALA A CA 1
ATOM 2419 C C . ALA A 1 317 ? -12.199 -17.650 -6.030 1.00 41.91 317 ALA A C 1
ATOM 2421 O O . ALA A 1 317 ? -11.754 -18.793 -5.944 1.00 41.91 317 ALA A O 1
ATOM 2422 N N . ARG A 1 318 ? -13.488 -17.415 -6.315 1.00 36.47 318 ARG A N 1
ATOM 2423 C CA . ARG A 1 318 ? -14.434 -18.462 -6.745 1.00 36.47 318 ARG A CA 1
ATOM 2424 C C . ARG A 1 318 ? -14.841 -18.270 -8.195 1.00 36.47 318 ARG A C 1
ATOM 2426 O O . ARG A 1 318 ? -15.141 -17.111 -8.552 1.00 36.47 318 ARG A O 1
#

Sequence (318 aa):
MLHVGDRLLGKRGRCPTCQSALTLRPNAPPAPVERRCAGCGETIRVNARANELLCPECAALADSAALPEEAELPVIDLDRYPTPEAAAPPPPAPLLSPLPAAVRPTGEPVWDDESAGSSGTTRSTLLSKVDWRILAAAIPLLLVVVIGGFAAMQGGAFSLNPLQLVANIALQRQLARAIADDPRNAGIKASAYYRNAFDQSVLVFDLHEVSGERNKLDVFRVLLDFAAATTDTDCETVELAFRGTPRFLMNGDYFRTLGRERSTQNPAYTIRTFPEHLRTPSGTQAFQQWTGGVLGVFAEQMKDFNEMHDQWYGYAAR

Foldseek 3Di:
DDDPDDDDPDDWDADPPFRDTDDDDPDDPQDWDWDADPPPRDTWTQHPVDRDIDDPVVVVVVVPPPDDDDDDDDDDDPVPDPDPDDDDDDDDDDDDDDDDDDDDDDDDDDDDDDDDDDDDDDDDDDPPPDPVVCVVVVVVVVVCVVVVVVCVVVPDPPPPQVVQVVVQVLLQVLLVCLQVVDPLSPFWDWGWGAPDSVDNQEIEIETETRDDPRDLVSVVSSLLSSLLSCLVRDHQWYFQHYPPHTAKIFGNVVSSVSNVCVVPDDVLVCLQCVLQRIDGPVRHRRDHQDDDDPVVSSVVSNVSSVVSSCSRPVVPPD

Radius of gyration: 30.45 Å; chains: 1; bounding box: 68×70×88 Å